Protein AF-A0A7S1PRF5-F1 (afdb_monomer)

Organism: Alexandrium catenella (NCBI:txid2925)

Sequence (266 aa):
MKVWLGFIKLDDKFPARSALQQVLYGSEEASARDADVVALFLTDLLIAEDTAKDLRHMLRNAMEGHVADYIFNEDDKALLVRHIPAQLVKATEEQARYVSMSVAIHRRNAGDRDSNGSVDHYDCFPVPGFLTCKSARKNELEPSFKSILAQEVTLHRGKQTADLLLLGANLDTSDKAKQGQLESLERLLDRHKKGAQGRFSALIWGDFNNRLVAFEEMKDHVTKKGNKYKITDSGAEYLVSCFRDPERRRELLQKDSLIYEGRDLA

pLDDT: mean 79.99, std 15.06, range [28.61, 98.0]

Structure (mmCIF, N/CA/C/O backbone):
data_AF-A0A7S1PRF5-F1
#
_entry.id   AF-A0A7S1PRF5-F1
#
loop_
_atom_site.group_PDB
_atom_site.id
_atom_site.type_symbol
_atom_site.label_atom_id
_atom_site.label_alt_id
_atom_site.label_comp_id
_atom_site.label_asym_id
_atom_site.label_entity_id
_atom_site.label_seq_id
_atom_site.pdbx_PDB_ins_code
_atom_site.Cartn_x
_atom_site.Cartn_y
_atom_site.Cartn_z
_atom_site.occupancy
_atom_site.B_iso_or_equiv
_atom_site.auth_seq_id
_atom_site.auth_comp_id
_atom_site.auth_asym_id
_atom_site.auth_atom_id
_atom_site.pdbx_PDB_model_num
ATOM 1 N N . MET A 1 1 ? -5.922 1.491 -17.723 1.00 82.69 1 MET A N 1
ATOM 2 C CA . MET A 1 1 ? -4.902 1.257 -16.686 1.00 82.69 1 MET A CA 1
ATOM 3 C C . MET A 1 1 ? -5.516 0.357 -15.631 1.00 82.69 1 MET A C 1
ATOM 5 O O . MET A 1 1 ? -6.595 0.688 -15.156 1.00 82.69 1 MET A O 1
ATOM 9 N N . LYS A 1 2 ? -4.898 -0.784 -15.324 1.00 91.44 2 LYS A N 1
ATOM 10 C CA . LYS A 1 2 ? -5.360 -1.736 -14.303 1.00 91.44 2 LYS A CA 1
ATOM 11 C C . LYS A 1 2 ? -4.472 -1.610 -13.069 1.00 91.44 2 LYS A C 1
ATOM 13 O O . LYS A 1 2 ? -3.284 -1.890 -13.161 1.00 91.44 2 LYS A O 1
ATOM 18 N N . VAL A 1 3 ? -5.034 -1.220 -11.930 1.00 92.19 3 VAL A N 1
ATOM 19 C CA . VAL A 1 3 ? -4.303 -1.171 -10.656 1.00 92.19 3 VAL A CA 1
ATOM 20 C C . VAL A 1 3 ? -4.891 -2.210 -9.714 1.00 92.19 3 VAL A C 1
ATOM 22 O O . VAL A 1 3 ? -6.105 -2.253 -9.532 1.00 92.19 3 VAL A O 1
ATOM 25 N N . TRP A 1 4 ? -4.036 -3.054 -9.146 1.00 95.25 4 TRP A N 1
ATOM 26 C CA . TRP A 1 4 ? -4.405 -4.029 -8.130 1.00 95.25 4 TRP A CA 1
ATOM 27 C C . TRP A 1 4 ? -3.918 -3.547 -6.765 1.00 95.25 4 TRP A C 1
ATOM 29 O O . TRP A 1 4 ? -2.748 -3.191 -6.613 1.00 95.25 4 TRP A O 1
ATOM 39 N N . LEU A 1 5 ? -4.819 -3.527 -5.785 1.00 94.19 5 LEU A N 1
ATOM 40 C CA . LEU A 1 5 ? -4.560 -3.035 -4.436 1.00 94.19 5 LEU A CA 1
ATOM 41 C C . LEU A 1 5 ? -4.861 -4.146 -3.431 1.00 94.19 5 LEU A C 1
ATOM 43 O O . LEU A 1 5 ? -5.993 -4.618 -3.341 1.00 94.19 5 LEU A O 1
ATOM 47 N N . GLY A 1 6 ? -3.849 -4.539 -2.668 1.00 91.12 6 GLY A N 1
ATOM 48 C CA . GLY A 1 6 ? -3.943 -5.504 -1.583 1.00 91.12 6 GLY A CA 1
ATOM 49 C C . GLY A 1 6 ? -3.720 -4.829 -0.240 1.00 91.12 6 GLY A C 1
ATOM 50 O O . GLY A 1 6 ? -2.872 -3.945 -0.105 1.00 91.12 6 GLY A O 1
ATOM 51 N N . PHE A 1 7 ? -4.461 -5.267 0.769 1.00 91.19 7 PHE A N 1
ATOM 52 C CA . PHE A 1 7 ? -4.279 -4.841 2.150 1.00 91.19 7 PHE A CA 1
ATOM 53 C C . PHE A 1 7 ? -4.288 -6.061 3.064 1.00 91.19 7 PHE A C 1
ATOM 55 O O . PHE A 1 7 ? -5.197 -6.887 2.977 1.00 91.19 7 PHE A O 1
ATOM 62 N N . ILE A 1 8 ? -3.280 -6.170 3.930 1.00 87.31 8 ILE A N 1
ATOM 63 C CA . ILE A 1 8 ? -3.197 -7.227 4.936 1.00 87.31 8 ILE A CA 1
ATOM 64 C C . ILE A 1 8 ? -2.782 -6.606 6.268 1.00 87.31 8 ILE A C 1
ATOM 66 O O . ILE A 1 8 ? -1.735 -5.968 6.382 1.00 87.31 8 ILE A O 1
ATOM 70 N N . LYS A 1 9 ? -3.595 -6.844 7.293 1.00 86.38 9 LYS A N 1
ATOM 71 C CA . LYS A 1 9 ? -3.240 -6.578 8.682 1.00 86.38 9 LYS A CA 1
ATOM 72 C C . LYS A 1 9 ? -2.622 -7.837 9.273 1.00 86.38 9 LYS A C 1
ATOM 74 O O . LYS A 1 9 ? -3.247 -8.895 9.237 1.00 86.38 9 LYS A O 1
ATOM 79 N N . LEU A 1 10 ? -1.381 -7.734 9.735 1.00 81.19 10 LEU A N 1
ATOM 80 C CA . LEU A 1 10 ? -0.584 -8.901 10.094 1.00 81.19 10 LEU A CA 1
ATOM 81 C C . LEU A 1 10 ? -0.766 -9.350 11.544 1.00 81.19 10 LEU A C 1
ATOM 83 O O . LEU A 1 10 ? -0.609 -10.540 11.803 1.00 81.19 10 LEU A O 1
ATOM 87 N N . ASP A 1 11 ? -1.120 -8.446 12.462 1.00 78.19 11 ASP A N 1
ATOM 88 C CA . ASP A 1 11 ? -1.217 -8.729 13.904 1.00 78.19 11 ASP A CA 1
ATOM 89 C C . ASP A 1 11 ? -0.009 -9.560 14.395 1.00 78.19 11 ASP A C 1
ATOM 91 O O . ASP A 1 11 ? -0.168 -10.620 15.005 1.00 78.19 11 ASP A O 1
ATOM 95 N N . ASP A 1 12 ? 1.202 -9.107 14.043 1.00 70.38 12 ASP A N 1
ATOM 96 C CA . ASP A 1 12 ? 2.487 -9.739 14.373 1.00 70.38 12 ASP A CA 1
ATOM 97 C C . ASP A 1 12 ? 2.738 -11.124 13.720 1.00 70.38 12 ASP A C 1
ATOM 99 O O . ASP A 1 12 ? 3.643 -11.857 14.121 1.00 70.38 12 ASP A O 1
ATOM 103 N N . LYS A 1 13 ? 1.970 -11.496 12.685 1.00 79.50 13 LYS A N 1
ATOM 104 C CA . LYS A 1 13 ? 2.156 -12.731 11.894 1.00 79.50 13 LYS A CA 1
ATOM 105 C C . LYS A 1 13 ? 2.770 -12.451 10.524 1.00 79.50 13 LYS A C 1
ATOM 107 O O . LYS A 1 13 ? 2.607 -11.376 9.963 1.00 79.50 13 LYS A O 1
ATOM 112 N N . PHE A 1 14 ? 3.404 -13.456 9.924 1.00 81.00 14 PHE A N 1
ATOM 113 C CA . PHE A 1 14 ? 3.947 -13.347 8.567 1.00 81.00 14 PHE A CA 1
ATOM 114 C C . PHE A 1 14 ? 3.116 -14.151 7.568 1.00 81.00 14 PHE A C 1
ATOM 116 O O . PHE A 1 14 ? 2.818 -15.323 7.824 1.00 81.00 14 PHE A O 1
ATOM 123 N N . PRO A 1 15 ? 2.721 -13.554 6.430 1.00 81.31 15 PRO A N 1
ATOM 124 C CA . PRO A 1 15 ? 1.953 -14.270 5.434 1.00 81.31 15 PRO A CA 1
ATOM 125 C C . PRO A 1 15 ? 2.880 -15.245 4.704 1.00 81.31 15 PRO A C 1
ATOM 127 O O . PRO A 1 15 ? 3.929 -14.866 4.184 1.00 81.31 15 PRO A O 1
ATOM 130 N N . ALA A 1 16 ? 2.485 -16.516 4.643 1.00 86.31 16 ALA A N 1
ATOM 131 C CA . ALA A 1 16 ? 3.200 -17.493 3.835 1.00 86.31 16 ALA A CA 1
ATOM 132 C C . ALA A 1 16 ? 3.158 -17.083 2.354 1.00 86.31 16 ALA A C 1
ATOM 134 O O . ALA A 1 16 ? 2.150 -16.567 1.865 1.00 86.31 16 ALA A O 1
ATOM 135 N N . ARG A 1 17 ? 4.225 -17.384 1.610 1.00 88.94 17 ARG A N 1
ATOM 136 C CA . ARG A 1 17 ? 4.321 -17.092 0.170 1.00 88.94 17 ARG A CA 1
ATOM 137 C C . ARG A 1 17 ? 3.118 -17.617 -0.624 1.00 88.94 17 ARG A C 1
ATOM 139 O O . ARG A 1 17 ? 2.572 -16.894 -1.451 1.00 88.94 17 ARG A O 1
ATOM 146 N N . SER A 1 18 ? 2.676 -18.839 -0.333 1.00 87.50 18 SER A N 1
ATOM 147 C CA . SER A 1 18 ? 1.502 -19.455 -0.964 1.00 87.50 18 SER A CA 1
ATOM 148 C C . SER A 1 18 ? 0.199 -18.710 -0.657 1.00 87.50 18 SER A C 1
ATOM 150 O O . SER A 1 18 ? -0.662 -18.590 -1.525 1.00 87.50 18 SER A O 1
ATOM 152 N N . ALA A 1 19 ? 0.059 -18.152 0.549 1.00 89.06 19 ALA A N 1
ATOM 153 C CA . ALA A 1 19 ? -1.093 -17.331 0.903 1.00 89.06 19 ALA A CA 1
ATOM 154 C C . ALA A 1 19 ? -1.099 -16.017 0.108 1.00 89.06 19 ALA A C 1
ATOM 156 O O . ALA A 1 19 ? -2.137 -15.628 -0.419 1.00 89.06 19 ALA A O 1
ATOM 157 N N . LEU A 1 20 ? 0.061 -15.368 -0.053 1.00 90.12 20 LEU A N 1
ATOM 158 C CA . LEU A 1 20 ? 0.178 -14.164 -0.884 1.00 90.12 20 LEU A CA 1
ATOM 159 C C . LEU A 1 20 ? -0.111 -14.448 -2.361 1.00 90.12 20 LEU A C 1
ATOM 161 O O . LEU A 1 20 ? -0.776 -13.652 -3.014 1.00 90.12 20 LEU A O 1
ATOM 165 N N . GLN A 1 21 ? 0.326 -15.593 -2.882 1.00 91.81 21 GLN A N 1
ATOM 166 C CA . GLN A 1 21 ? -0.011 -16.025 -4.243 1.00 91.81 21 GLN A CA 1
ATOM 167 C C . GLN A 1 21 ? -1.511 -16.211 -4.428 1.00 91.81 21 GLN A C 1
ATOM 169 O O . GLN A 1 21 ? -2.068 -15.751 -5.422 1.00 91.81 21 GLN A O 1
ATOM 174 N N . GLN A 1 22 ? -2.174 -16.836 -3.454 1.00 88.31 22 GLN A N 1
ATOM 175 C CA . GLN A 1 22 ? -3.622 -16.993 -3.481 1.00 88.31 22 GLN A CA 1
ATOM 176 C C . GLN A 1 22 ? -4.334 -15.635 -3.430 1.00 88.31 22 GLN A C 1
ATOM 178 O O . GLN A 1 22 ? -5.320 -15.438 -4.133 1.00 88.31 22 GLN A O 1
ATOM 183 N N . VAL A 1 23 ? -3.822 -14.679 -2.651 1.00 89.75 23 VAL A N 1
ATOM 184 C CA . VAL A 1 23 ? -4.350 -13.307 -2.621 1.00 89.75 23 VAL A CA 1
ATOM 185 C C . VAL A 1 23 ? -4.170 -12.612 -3.977 1.00 89.75 23 VAL A C 1
ATOM 187 O O . VAL A 1 23 ? -5.102 -11.975 -4.460 1.00 89.75 23 VAL A O 1
ATOM 190 N N . LEU A 1 24 ? -3.003 -12.750 -4.611 1.00 91.12 24 LEU A N 1
ATOM 191 C CA . LEU A 1 24 ? -2.699 -12.107 -5.892 1.00 91.12 24 LEU A CA 1
ATOM 192 C C . LEU A 1 24 ? -3.461 -12.730 -7.068 1.00 91.12 24 LEU A C 1
ATOM 194 O O . LEU A 1 24 ? -3.911 -12.011 -7.956 1.00 91.12 24 LEU A O 1
ATOM 198 N N . TYR A 1 25 ? -3.584 -14.057 -7.112 1.00 92.62 25 TYR A N 1
ATOM 199 C CA . TYR A 1 25 ? -3.982 -14.776 -8.327 1.00 92.62 25 TYR A CA 1
ATOM 200 C C . TYR A 1 25 ? -5.108 -15.792 -8.131 1.00 92.62 25 TYR A C 1
ATOM 202 O O . TYR A 1 25 ? -5.559 -16.379 -9.110 1.00 92.62 25 TYR A O 1
ATOM 210 N N . GLY A 1 26 ? -5.582 -15.998 -6.902 1.00 84.75 26 GLY A N 1
ATOM 211 C CA . GLY A 1 26 ? -6.573 -17.024 -6.570 1.00 84.75 26 GLY A CA 1
ATOM 212 C C . GLY A 1 26 ? -8.008 -16.724 -7.009 1.00 84.75 26 GLY A C 1
ATOM 213 O O . GLY A 1 26 ? -8.875 -17.578 -6.851 1.00 84.75 26 GLY A O 1
ATOM 214 N N . SER A 1 27 ? -8.271 -15.531 -7.544 1.00 83.81 27 SER A N 1
ATOM 215 C CA . SER A 1 27 ? -9.561 -15.133 -8.112 1.00 83.81 27 SER A CA 1
ATOM 216 C C . SER A 1 27 ? -9.360 -14.629 -9.535 1.00 83.81 27 SER A C 1
ATOM 218 O O . SER A 1 27 ? -8.494 -13.787 -9.763 1.00 83.81 27 SER A O 1
ATOM 220 N N . GLU A 1 28 ? -10.172 -15.102 -10.482 1.00 78.06 28 GLU A N 1
ATOM 221 C CA . GLU A 1 28 ? -10.157 -14.596 -11.861 1.00 78.06 28 GLU A CA 1
ATOM 222 C C . GLU A 1 28 ? -10.675 -13.151 -11.941 1.00 78.06 28 GLU A C 1
ATOM 224 O O . GLU A 1 28 ? -10.116 -12.329 -12.666 1.00 78.06 28 GLU A O 1
ATOM 229 N N . GLU A 1 29 ? -11.683 -12.809 -11.135 1.00 76.75 29 GLU A N 1
ATOM 230 C CA . GLU A 1 29 ? -12.319 -11.485 -11.122 1.00 76.75 29 GLU A CA 1
ATOM 231 C C . GLU A 1 29 ? -11.449 -10.410 -10.451 1.00 76.75 29 GLU A C 1
ATOM 233 O O . GLU A 1 29 ? -11.509 -9.236 -10.815 1.00 76.75 29 GLU A O 1
ATOM 238 N N . ALA A 1 30 ? -10.622 -10.806 -9.479 1.00 79.19 30 ALA A N 1
ATOM 239 C CA . ALA A 1 30 ? -9.802 -9.904 -8.666 1.00 79.19 30 ALA A CA 1
ATOM 240 C C . ALA A 1 30 ? -8.291 -10.170 -8.803 1.00 79.19 30 ALA A C 1
ATOM 242 O O . ALA A 1 30 ? -7.512 -9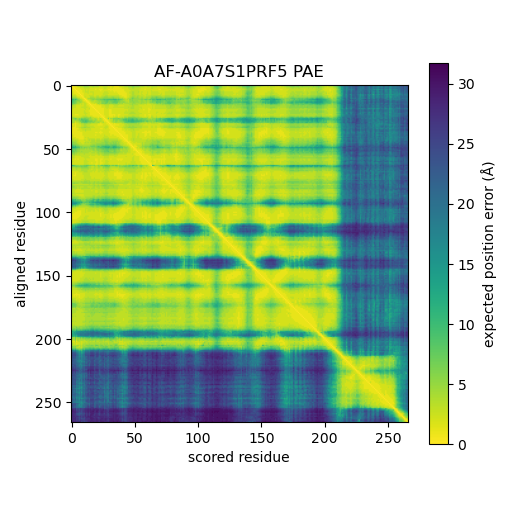.830 -7.913 1.00 79.19 30 ALA A O 1
ATOM 243 N N . SER A 1 31 ? -7.866 -10.776 -9.915 1.00 89.69 31 SER A N 1
ATOM 244 C CA . SER A 1 31 ? -6.466 -11.142 -10.146 1.00 89.69 31 SER A CA 1
ATOM 245 C C . SER A 1 31 ? -5.560 -9.926 -10.365 1.00 89.69 31 SER A C 1
ATOM 247 O O . SER A 1 31 ? -5.871 -9.037 -11.168 1.00 89.69 31 SER A O 1
ATOM 249 N N . ALA A 1 32 ? -4.371 -9.954 -9.764 1.00 93.25 32 ALA A N 1
ATOM 250 C CA . ALA A 1 32 ? -3.253 -9.055 -10.044 1.00 93.25 32 ALA A CA 1
ATOM 251 C C . ALA A 1 32 ? -2.584 -9.330 -11.404 1.00 93.25 32 ALA A C 1
ATOM 253 O O . ALA A 1 32 ? -1.730 -8.554 -11.832 1.00 93.25 32 ALA A O 1
ATOM 254 N N . ARG A 1 33 ? -2.965 -10.410 -12.107 1.00 91.94 33 ARG A N 1
ATOM 255 C CA . ARG A 1 33 ? -2.401 -10.768 -13.416 1.00 91.94 33 ARG A CA 1
ATOM 256 C C . ARG A 1 33 ? -2.512 -9.604 -14.401 1.00 91.94 33 ARG A C 1
ATOM 258 O O . ARG A 1 33 ? -3.577 -8.989 -14.527 1.00 91.94 33 ARG A O 1
ATOM 265 N N . ASP A 1 34 ? -1.403 -9.319 -15.077 1.00 92.31 34 ASP A N 1
ATOM 266 C CA . ASP A 1 34 ? -1.249 -8.236 -16.054 1.00 92.31 34 ASP A CA 1
ATOM 267 C C . ASP A 1 34 ? -1.691 -6.857 -15.540 1.00 92.31 34 ASP A C 1
ATOM 269 O O . ASP A 1 34 ? -2.086 -5.997 -16.334 1.00 92.31 34 ASP A O 1
ATOM 273 N N . ALA A 1 35 ? -1.672 -6.625 -14.225 1.00 95.38 35 ALA A N 1
ATOM 274 C CA . ALA A 1 35 ? -1.910 -5.298 -13.681 1.00 95.38 35 ALA A CA 1
ATOM 275 C C . ALA A 1 35 ? -0.784 -4.346 -14.111 1.00 95.38 35 ALA A C 1
ATOM 277 O O . ALA A 1 35 ? 0.374 -4.723 -14.239 1.00 95.38 35 ALA A O 1
ATOM 278 N N . ASP A 1 36 ? -1.129 -3.088 -14.362 1.00 95.00 36 ASP A N 1
ATOM 279 C CA . ASP A 1 36 ? -0.149 -2.037 -14.631 1.00 95.00 36 ASP A CA 1
ATOM 280 C C . ASP A 1 36 ? 0.630 -1.669 -13.367 1.00 95.00 36 ASP A C 1
ATOM 282 O O . ASP A 1 36 ? 1.825 -1.382 -13.450 1.00 95.00 36 ASP A O 1
ATOM 286 N N . VAL A 1 37 ? -0.054 -1.716 -12.221 1.00 96.75 37 VAL A N 1
ATOM 287 C CA . VAL A 1 37 ? 0.496 -1.494 -10.883 1.00 96.75 37 VAL A CA 1
ATOM 288 C C . VAL A 1 37 ? -0.102 -2.522 -9.929 1.00 96.75 37 VAL A C 1
ATOM 290 O O . VAL A 1 37 ? -1.319 -2.713 -9.909 1.00 96.75 37 VAL A O 1
ATOM 293 N N . VAL A 1 38 ? 0.744 -3.156 -9.124 1.00 97.94 38 VAL A N 1
ATOM 294 C CA . VAL A 1 38 ? 0.363 -4.022 -8.003 1.00 97.94 38 VAL A CA 1
ATOM 295 C C . VAL A 1 38 ? 0.904 -3.373 -6.740 1.00 97.94 38 VAL A C 1
ATOM 297 O O . VAL A 1 38 ? 2.108 -3.161 -6.641 1.00 97.94 38 VAL A O 1
ATOM 300 N N . ALA A 1 39 ? 0.041 -3.047 -5.784 1.00 97.69 39 ALA A N 1
ATOM 301 C CA . ALA A 1 39 ? 0.454 -2.473 -4.510 1.00 97.69 39 ALA A CA 1
ATOM 302 C C . ALA A 1 39 ? -0.098 -3.302 -3.350 1.00 97.69 39 ALA A C 1
ATOM 304 O O . ALA A 1 39 ? -1.302 -3.537 -3.267 1.00 97.69 39 ALA A O 1
ATOM 305 N N . LEU A 1 40 ? 0.782 -3.736 -2.451 1.00 95.94 40 LEU A N 1
ATOM 306 C CA . LEU A 1 40 ? 0.450 -4.506 -1.259 1.00 95.94 40 LEU A CA 1
ATOM 307 C C . LEU A 1 40 ? 0.803 -3.687 -0.019 1.00 95.94 40 LEU A C 1
ATOM 309 O O . LEU A 1 40 ? 1.976 -3.438 0.251 1.00 95.94 40 LEU A O 1
ATOM 313 N N . PHE A 1 41 ? -0.218 -3.279 0.728 1.00 94.25 41 PHE A N 1
ATOM 314 C CA . PHE A 1 41 ? -0.075 -2.532 1.971 1.00 94.25 41 PHE A CA 1
ATOM 315 C C . PHE A 1 41 ? -0.199 -3.466 3.179 1.00 94.25 41 PHE A C 1
ATOM 317 O O . PHE A 1 41 ? -1.197 -4.173 3.327 1.00 94.25 41 PHE A O 1
ATOM 324 N N . LEU A 1 42 ? 0.817 -3.453 4.040 1.00 90.75 42 LEU A N 1
ATOM 325 C CA . LEU A 1 42 ? 0.927 -4.278 5.236 1.00 90.75 42 LEU A CA 1
ATOM 326 C C . LEU A 1 42 ? 0.970 -3.395 6.483 1.00 90.75 42 LEU A C 1
ATOM 328 O O . LEU A 1 42 ? 1.787 -2.471 6.572 1.00 90.75 42 LEU A O 1
ATOM 332 N N . THR A 1 43 ? 0.127 -3.709 7.464 1.00 88.25 43 THR A N 1
ATOM 333 C CA . THR A 1 43 ? 0.118 -3.043 8.775 1.00 88.25 43 THR A CA 1
ATOM 334 C C . THR A 1 43 ? 0.401 -4.019 9.904 1.00 88.25 43 THR A C 1
ATOM 336 O O . THR A 1 43 ? 0.217 -5.224 9.746 1.00 88.25 43 THR A O 1
ATOM 339 N N . ASP A 1 44 ? 0.809 -3.475 11.053 1.00 81.44 44 ASP A N 1
ATOM 340 C CA . ASP A 1 44 ? 1.191 -4.234 12.251 1.00 81.44 44 ASP A CA 1
ATOM 341 C C . ASP A 1 44 ? 2.320 -5.231 11.958 1.00 81.44 44 ASP A C 1
ATOM 343 O O . ASP A 1 44 ? 2.262 -6.412 12.293 1.00 81.44 44 ASP A O 1
ATOM 347 N N . LEU A 1 45 ? 3.346 -4.723 11.265 1.00 85.38 45 LEU A N 1
ATOM 348 C CA . LEU A 1 45 ? 4.529 -5.473 10.878 1.00 85.38 45 LEU A CA 1
ATOM 349 C C . LEU A 1 45 ? 5.626 -5.323 11.936 1.00 85.38 45 LEU A C 1
ATOM 351 O O . LEU A 1 45 ? 6.031 -4.206 12.269 1.00 85.38 45 LEU A O 1
ATOM 355 N N . LEU A 1 46 ? 6.168 -6.450 12.389 1.00 85.19 46 LEU A N 1
ATOM 356 C CA . LEU A 1 46 ? 7.361 -6.499 13.229 1.00 85.19 46 LEU A CA 1
ATOM 357 C C . LEU A 1 46 ? 8.568 -6.906 12.402 1.00 85.19 46 LEU A C 1
ATOM 359 O O . LEU A 1 46 ? 8.561 -7.955 11.758 1.00 85.19 46 LEU A O 1
ATOM 363 N N . ILE A 1 47 ? 9.615 -6.089 12.448 1.00 84.25 47 ILE A N 1
ATOM 364 C CA . ILE A 1 47 ? 10.881 -6.400 11.790 1.00 84.25 47 ILE A CA 1
ATOM 365 C C . ILE A 1 47 ? 11.933 -6.571 12.878 1.00 84.25 47 ILE A C 1
ATOM 367 O O . ILE A 1 47 ? 12.309 -5.606 13.540 1.00 84.25 47 ILE A O 1
ATOM 371 N N . ALA A 1 48 ? 12.394 -7.805 13.037 1.00 81.88 48 ALA A N 1
ATOM 372 C CA . ALA A 1 48 ? 13.525 -8.188 13.867 1.00 81.88 48 ALA A CA 1
ATOM 373 C C . ALA A 1 48 ? 14.610 -8.817 12.976 1.00 81.88 48 ALA A C 1
ATOM 375 O O . ALA A 1 48 ? 14.376 -9.090 11.795 1.00 81.88 48 ALA A O 1
ATOM 376 N N . GLU A 1 49 ? 15.823 -9.007 13.498 1.00 79.31 49 GLU A N 1
ATOM 377 C CA . GLU A 1 49 ? 16.944 -9.532 12.699 1.00 79.31 49 GLU A CA 1
ATOM 378 C C . GLU A 1 49 ? 16.670 -10.927 12.117 1.00 79.31 49 GLU A C 1
ATOM 380 O O . GLU A 1 49 ? 17.087 -11.234 10.995 1.00 79.31 49 GLU A O 1
ATOM 385 N N . ASP A 1 50 ? 15.956 -11.760 12.870 1.00 78.06 50 ASP A N 1
ATOM 386 C CA . ASP A 1 50 ? 15.556 -13.112 12.497 1.00 78.06 50 ASP A CA 1
ATOM 387 C C . ASP A 1 50 ? 14.406 -13.119 11.479 1.00 78.06 50 ASP A C 1
ATOM 389 O O . ASP A 1 50 ? 14.465 -13.883 10.516 1.00 78.06 50 ASP A O 1
ATOM 393 N N . THR A 1 51 ? 13.423 -12.222 11.612 1.00 77.44 51 THR A N 1
ATOM 394 C CA . THR A 1 51 ? 12.255 -12.152 10.712 1.00 77.44 51 THR A CA 1
ATOM 395 C C . THR A 1 51 ? 12.507 -11.359 9.431 1.00 77.44 51 THR A C 1
ATOM 397 O O . THR A 1 51 ? 11.842 -11.574 8.415 1.00 77.44 51 THR A O 1
ATOM 400 N N . ALA A 1 52 ? 13.498 -10.463 9.420 1.00 83.12 52 ALA A N 1
ATOM 401 C CA . ALA A 1 52 ? 13.789 -9.617 8.266 1.00 83.12 52 ALA A CA 1
ATOM 402 C C . ALA A 1 52 ? 14.111 -10.430 7.004 1.00 83.12 52 ALA A C 1
ATOM 404 O O . ALA A 1 52 ? 13.807 -9.989 5.901 1.00 83.12 52 ALA A O 1
ATOM 405 N N . LYS A 1 53 ? 14.718 -11.615 7.129 1.00 84.62 53 LYS A N 1
ATOM 406 C CA . LYS A 1 53 ? 15.057 -12.447 5.962 1.00 84.62 53 LYS A CA 1
ATOM 407 C C . LYS A 1 53 ? 13.814 -12.908 5.203 1.00 84.62 53 LYS A C 1
ATOM 409 O O . LYS A 1 53 ? 13.831 -12.868 3.976 1.00 84.62 53 LYS A O 1
ATOM 414 N N . ASP A 1 54 ? 12.755 -13.257 5.925 1.00 81.88 54 ASP A N 1
ATOM 415 C CA . ASP A 1 54 ? 11.504 -13.766 5.353 1.00 81.88 54 ASP A CA 1
ATOM 416 C C . ASP A 1 54 ? 10.640 -12.649 4.751 1.00 81.88 54 ASP A C 1
ATOM 418 O O . ASP A 1 5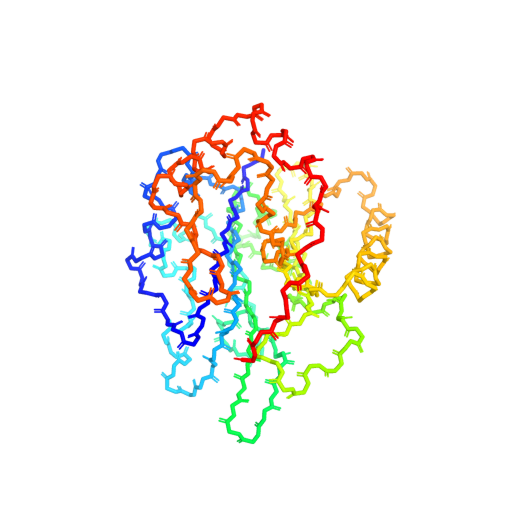4 ? 9.810 -12.887 3.874 1.00 81.88 54 ASP A O 1
ATOM 422 N N . LEU A 1 55 ? 10.864 -11.410 5.193 1.00 86.06 55 LEU A N 1
ATOM 423 C CA . LEU A 1 55 ? 10.156 -10.218 4.729 1.00 86.06 55 LEU A CA 1
ATOM 424 C C . LEU A 1 55 ? 10.762 -9.578 3.477 1.00 86.06 55 LEU A C 1
ATOM 426 O O . LEU A 1 55 ? 10.090 -8.802 2.795 1.00 86.06 55 LEU A O 1
ATOM 430 N N . ARG A 1 56 ? 12.034 -9.856 3.177 1.00 91.62 56 ARG A N 1
ATOM 431 C CA . ARG A 1 56 ? 12.713 -9.284 2.009 1.00 91.62 56 ARG A CA 1
ATOM 432 C C . ARG A 1 56 ? 12.075 -9.781 0.726 1.00 91.62 56 ARG A C 1
ATOM 434 O O . ARG A 1 56 ? 11.842 -10.979 0.568 1.00 91.62 56 ARG A O 1
ATOM 441 N N . HIS A 1 57 ? 11.908 -8.865 -0.225 1.00 94.06 57 HIS A N 1
ATOM 442 C CA . HIS A 1 57 ? 11.378 -9.188 -1.550 1.00 94.06 57 HIS A CA 1
ATOM 443 C C . HIS A 1 57 ? 9.996 -9.850 -1.491 1.00 94.06 57 HIS A C 1
ATOM 445 O O . HIS A 1 57 ? 9.705 -10.737 -2.290 1.00 94.06 57 HIS A O 1
ATOM 451 N N . MET A 1 58 ? 9.164 -9.512 -0.502 1.00 92.25 58 MET A N 1
ATOM 452 C CA . MET A 1 58 ? 7.922 -10.243 -0.243 1.00 92.25 58 MET A CA 1
ATOM 453 C C . MET A 1 58 ? 7.000 -10.257 -1.467 1.00 92.25 58 MET A C 1
ATOM 455 O O . MET A 1 58 ? 6.542 -11.329 -1.876 1.00 92.25 58 MET A O 1
ATOM 459 N N . LEU A 1 59 ? 6.752 -9.092 -2.076 1.00 95.19 59 LEU A N 1
ATOM 460 C CA . LEU A 1 59 ? 5.886 -9.009 -3.249 1.00 95.19 59 LEU A CA 1
ATOM 461 C C . LEU A 1 59 ? 6.546 -9.687 -4.449 1.00 95.19 59 LEU A C 1
ATOM 463 O O . LEU A 1 59 ? 5.902 -10.496 -5.116 1.00 95.19 59 LEU A O 1
ATOM 467 N N . ARG A 1 60 ? 7.840 -9.436 -4.687 1.00 95.44 60 ARG A N 1
ATOM 468 C CA . ARG A 1 60 ? 8.599 -10.113 -5.750 1.00 95.44 60 ARG A CA 1
ATOM 469 C C . ARG A 1 60 ? 8.501 -11.634 -5.635 1.00 95.44 60 ARG A C 1
ATOM 471 O O . ARG A 1 60 ? 8.174 -12.310 -6.608 1.00 95.44 60 ARG A O 1
ATOM 478 N N . ASN A 1 61 ? 8.745 -12.182 -4.450 1.00 93.94 61 ASN A N 1
ATOM 479 C CA . ASN A 1 61 ? 8.724 -13.619 -4.204 1.00 93.94 61 ASN A CA 1
ATOM 480 C C . ASN A 1 61 ? 7.320 -14.205 -4.407 1.00 93.94 61 ASN A C 1
ATOM 482 O O . ASN A 1 61 ? 7.193 -15.328 -4.902 1.00 93.94 61 ASN A O 1
ATOM 486 N N . ALA A 1 62 ? 6.270 -13.453 -4.066 1.00 94.06 62 ALA A N 1
ATOM 487 C CA . ALA A 1 62 ? 4.884 -13.849 -4.298 1.00 94.06 62 ALA A CA 1
ATOM 488 C C . ALA A 1 62 ? 4.477 -13.802 -5.785 1.00 94.06 62 ALA A C 1
ATOM 490 O O . ALA A 1 62 ? 3.606 -14.566 -6.194 1.00 94.06 62 ALA A O 1
ATOM 491 N N . MET A 1 63 ? 5.111 -12.960 -6.610 1.00 94.50 63 MET A N 1
ATOM 492 C CA . MET A 1 63 ? 4.790 -12.828 -8.039 1.00 94.50 63 MET A CA 1
ATOM 493 C C . MET A 1 63 ? 5.426 -13.900 -8.947 1.00 94.50 63 MET A C 1
ATOM 495 O O . MET A 1 63 ? 4.957 -14.085 -10.068 1.00 94.50 63 MET A O 1
ATOM 499 N N . GLU A 1 64 ? 6.451 -14.616 -8.477 1.00 86.19 64 GLU A N 1
ATOM 500 C CA . GLU A 1 64 ? 7.100 -15.757 -9.156 1.00 86.19 64 GLU A CA 1
ATOM 501 C C . GLU A 1 64 ? 7.395 -15.558 -10.658 1.00 86.19 64 GLU A C 1
ATOM 503 O O . GLU A 1 64 ? 8.270 -14.778 -11.029 1.00 86.19 64 GLU A O 1
ATOM 508 N N . GLY A 1 65 ? 6.680 -16.279 -11.533 1.00 86.69 65 GLY A N 1
ATOM 509 C CA . GLY A 1 65 ? 6.880 -16.302 -12.982 1.00 86.69 65 GLY A CA 1
ATOM 510 C C . GLY A 1 65 ? 6.604 -14.969 -13.673 1.00 86.69 65 GLY A C 1
ATOM 511 O O . GLY A 1 65 ? 6.955 -14.814 -14.836 1.00 86.69 65 GLY A O 1
ATOM 512 N N . HIS A 1 66 ? 6.032 -14.002 -12.957 1.00 90.44 66 HIS A N 1
ATOM 513 C CA . HIS A 1 66 ? 5.767 -12.661 -13.465 1.00 90.44 66 HIS A CA 1
ATOM 514 C C . HIS A 1 66 ? 6.856 -11.651 -13.089 1.00 90.44 66 HIS A C 1
ATOM 516 O O . HIS A 1 66 ? 6.810 -10.522 -13.552 1.00 90.44 66 HIS A O 1
ATOM 522 N N . VAL A 1 67 ? 7.859 -12.005 -12.274 1.00 92.44 67 VAL A N 1
ATOM 523 C CA . VAL A 1 67 ? 8.855 -11.039 -11.757 1.00 92.44 67 VAL A CA 1
ATOM 524 C C . VAL A 1 67 ? 9.583 -10.278 -12.867 1.00 92.44 67 VAL A C 1
ATOM 526 O O . VAL A 1 67 ? 9.850 -9.086 -12.721 1.00 92.44 67 VAL A O 1
ATOM 529 N N . ALA A 1 68 ? 9.889 -10.939 -13.985 1.00 91.50 68 ALA A N 1
ATOM 530 C CA . ALA A 1 68 ? 10.592 -10.318 -15.105 1.00 91.50 68 ALA A CA 1
ATOM 531 C C . ALA A 1 68 ? 9.796 -9.174 -15.753 1.00 91.50 68 ALA A C 1
ATOM 533 O O . ALA A 1 68 ? 10.401 -8.277 -16.336 1.00 91.50 68 ALA A O 1
ATOM 534 N N . ASP A 1 69 ? 8.471 -9.160 -15.608 1.00 93.25 69 ASP A N 1
ATOM 535 C CA . ASP A 1 69 ? 7.591 -8.177 -16.238 1.00 93.25 69 ASP A CA 1
ATOM 536 C C . ASP A 1 69 ? 7.444 -6.889 -15.428 1.00 93.25 69 ASP A C 1
ATOM 538 O O . ASP A 1 69 ? 6.862 -5.926 -15.935 1.00 93.25 69 ASP A O 1
ATOM 542 N N . TYR A 1 70 ? 7.981 -6.840 -14.204 1.00 95.00 70 TYR A N 1
ATOM 543 C CA . TYR A 1 70 ? 7.768 -5.742 -13.262 1.00 95.00 70 TYR A CA 1
ATOM 544 C C . TYR A 1 70 ? 9.077 -5.139 -12.733 1.00 95.00 70 TYR A C 1
ATOM 546 O O . TYR A 1 70 ? 10.149 -5.747 -12.772 1.00 95.00 70 TYR A O 1
ATOM 554 N N . ILE A 1 71 ? 8.960 -3.906 -12.247 1.00 95.12 71 ILE A N 1
ATOM 555 C CA . ILE A 1 71 ? 9.963 -3.152 -11.492 1.00 95.12 71 ILE A CA 1
ATOM 556 C C . ILE A 1 71 ? 9.399 -2.945 -10.089 1.00 95.12 71 ILE A C 1
ATOM 558 O O . ILE A 1 71 ? 8.230 -2.588 -9.952 1.00 95.12 71 ILE A O 1
ATOM 562 N N . PHE A 1 72 ? 10.209 -3.175 -9.060 1.00 96.38 72 PHE A N 1
ATOM 563 C CA . PHE A 1 72 ? 9.758 -3.213 -7.670 1.00 96.38 72 PHE A CA 1
ATOM 564 C C . PHE A 1 72 ? 10.391 -2.082 -6.868 1.00 96.38 72 PHE A C 1
ATOM 566 O O . PHE A 1 72 ? 11.603 -1.892 -6.951 1.00 96.38 72 PHE A O 1
ATOM 573 N N . ASN A 1 73 ? 9.612 -1.413 -6.015 1.00 96.25 73 ASN A N 1
ATOM 574 C CA . ASN A 1 73 ? 10.175 -0.455 -5.053 1.00 96.25 73 ASN A CA 1
ATOM 575 C C . ASN A 1 73 ? 11.046 -1.139 -3.977 1.00 96.25 73 ASN A C 1
ATOM 577 O O . ASN A 1 73 ? 11.816 -0.485 -3.283 1.00 96.25 73 ASN A O 1
ATOM 581 N N . GLU A 1 74 ? 10.969 -2.470 -3.863 1.00 96.00 74 GLU A N 1
ATOM 582 C CA . GLU A 1 74 ? 11.841 -3.310 -3.030 1.00 96.00 74 GLU A CA 1
ATOM 583 C C . GLU A 1 74 ? 13.322 -3.267 -3.484 1.00 96.00 74 GLU A C 1
ATOM 585 O O . GLU A 1 74 ? 14.217 -3.680 -2.741 1.00 96.00 74 GLU A O 1
ATOM 590 N N . ASP A 1 75 ? 13.611 -2.761 -4.690 1.00 93.44 75 ASP A N 1
ATOM 591 C CA . ASP A 1 75 ? 14.979 -2.587 -5.197 1.00 93.44 75 ASP A CA 1
ATOM 592 C C . ASP A 1 75 ? 15.613 -1.240 -4.833 1.00 93.44 75 ASP A C 1
ATOM 594 O O . ASP A 1 75 ? 16.820 -1.064 -5.059 1.00 93.44 75 ASP A O 1
ATOM 598 N N . ASP A 1 76 ? 14.847 -0.317 -4.242 1.00 90.62 76 ASP A N 1
ATOM 599 C CA . ASP A 1 76 ? 15.350 1.002 -3.877 1.00 90.62 76 ASP A CA 1
ATOM 600 C C . ASP A 1 76 ? 16.551 0.873 -2.930 1.00 90.62 76 ASP A C 1
ATOM 602 O O . ASP A 1 76 ? 16.531 0.216 -1.880 1.00 90.62 76 ASP A O 1
ATOM 606 N N . LYS A 1 77 ? 17.655 1.506 -3.332 1.00 89.19 77 LYS A N 1
ATOM 607 C CA . LYS A 1 77 ? 18.898 1.458 -2.574 1.00 89.19 77 LYS A CA 1
ATOM 608 C C . LYS A 1 77 ? 18.853 2.304 -1.307 1.00 89.19 77 LYS A C 1
ATOM 610 O O . LYS A 1 77 ? 19.670 2.052 -0.425 1.00 89.19 77 LYS A O 1
ATOM 615 N N . ALA A 1 78 ? 17.915 3.246 -1.222 1.00 87.75 78 ALA A N 1
ATOM 616 C CA . ALA A 1 78 ? 17.725 4.141 -0.090 1.00 87.75 78 ALA A CA 1
ATOM 617 C C . ALA A 1 78 ? 16.867 3.541 1.041 1.00 87.75 78 ALA A C 1
ATOM 619 O O . ALA A 1 78 ? 16.702 4.184 2.078 1.00 87.75 78 ALA A O 1
ATOM 620 N N . LEU A 1 79 ? 16.329 2.323 0.881 1.00 88.75 79 LEU A N 1
ATOM 621 C CA . LEU A 1 79 ? 15.535 1.679 1.930 1.00 88.75 79 LEU A CA 1
ATOM 622 C C . LEU A 1 79 ? 16.352 1.475 3.210 1.00 88.75 79 LEU A C 1
ATOM 624 O O . LEU A 1 79 ? 17.416 0.854 3.186 1.00 88.75 79 LEU A O 1
ATOM 628 N N . LEU A 1 80 ? 15.793 1.927 4.339 1.00 86.50 80 LEU A N 1
ATOM 629 C CA . LEU A 1 80 ? 16.380 1.760 5.674 1.00 86.50 80 LEU A CA 1
ATOM 630 C C . LEU A 1 80 ? 16.622 0.286 6.006 1.00 86.50 80 LEU A C 1
ATOM 632 O O . LEU A 1 80 ? 17.678 -0.081 6.516 1.00 86.50 80 LEU A O 1
ATOM 636 N N . VAL A 1 81 ? 15.642 -0.561 5.688 1.00 88.00 81 VAL A N 1
ATOM 637 C CA . VAL A 1 81 ? 15.778 -2.011 5.761 1.00 88.00 81 VAL A CA 1
ATOM 638 C C . VAL A 1 81 ? 15.838 -2.534 4.337 1.00 88.00 81 VAL A C 1
ATOM 640 O O . VAL A 1 81 ? 14.866 -2.475 3.586 1.00 88.00 81 VAL A O 1
ATOM 643 N N . ARG A 1 82 ? 17.012 -3.031 3.947 1.00 90.56 82 ARG A N 1
ATOM 644 C CA . ARG A 1 82 ? 17.271 -3.455 2.572 1.00 90.56 82 ARG A CA 1
ATOM 645 C C . ARG A 1 82 ? 16.211 -4.457 2.095 1.00 90.56 82 ARG A C 1
ATOM 647 O O . ARG A 1 82 ? 16.029 -5.493 2.733 1.00 90.56 82 ARG A O 1
ATOM 654 N N . HIS A 1 83 ? 15.585 -4.162 0.954 1.00 93.75 83 HIS A N 1
ATOM 655 C CA . HIS A 1 83 ? 14.537 -4.969 0.311 1.00 93.75 83 HIS A CA 1
ATOM 656 C C . HIS A 1 83 ? 13.207 -5.082 1.055 1.00 93.75 83 HIS A C 1
ATOM 658 O O . HIS A 1 83 ? 12.397 -5.951 0.734 1.00 93.75 83 HIS A O 1
ATOM 664 N N . ILE A 1 84 ? 12.983 -4.207 2.035 1.00 93.25 84 ILE A N 1
ATOM 665 C CA . ILE A 1 84 ? 11.718 -4.101 2.752 1.00 93.25 84 ILE A CA 1
ATOM 666 C C . ILE A 1 84 ? 11.298 -2.624 2.718 1.00 93.25 84 ILE A C 1
ATOM 668 O O . ILE A 1 84 ? 11.884 -1.812 3.439 1.00 93.25 84 ILE A O 1
ATOM 672 N N . PRO A 1 85 ? 10.304 -2.244 1.892 1.00 94.19 85 PRO A N 1
ATOM 673 C CA . PRO A 1 85 ? 9.815 -0.872 1.787 1.00 94.19 85 PRO A CA 1
ATOM 674 C C . PRO A 1 85 ? 8.931 -0.544 2.995 1.00 94.19 85 PRO A C 1
ATOM 676 O O . PRO A 1 85 ? 7.707 -0.429 2.899 1.00 94.19 85 PRO A O 1
ATOM 679 N N . ALA A 1 86 ? 9.557 -0.488 4.169 1.00 92.31 86 ALA A N 1
ATOM 680 C CA . ALA A 1 86 ? 8.918 -0.296 5.457 1.00 92.31 86 ALA A CA 1
ATOM 681 C C . ALA A 1 86 ? 9.280 1.055 6.070 1.00 92.31 86 ALA A C 1
ATOM 683 O O . ALA A 1 86 ? 10.403 1.542 5.948 1.00 92.31 86 ALA A O 1
ATOM 684 N N . GLN A 1 87 ? 8.317 1.635 6.776 1.00 91.56 87 GLN A N 1
ATOM 685 C CA . GLN A 1 87 ? 8.477 2.868 7.527 1.00 91.56 87 GLN A CA 1
ATOM 686 C C . GLN A 1 87 ? 8.292 2.592 9.012 1.00 91.56 87 GLN A C 1
ATOM 688 O O . GLN A 1 87 ? 7.313 1.956 9.416 1.00 91.56 87 GLN A O 1
ATOM 693 N N . LEU A 1 88 ? 9.245 3.071 9.817 1.00 87.88 88 LEU A N 1
ATOM 694 C CA . LEU A 1 88 ? 9.169 2.956 11.267 1.00 87.88 88 LEU A CA 1
ATOM 695 C C . LEU A 1 88 ? 8.005 3.799 11.774 1.00 87.88 88 LEU A C 1
ATOM 697 O O . LEU A 1 88 ? 7.890 4.995 11.501 1.00 87.88 88 LEU A O 1
ATOM 701 N N . VAL A 1 89 ? 7.167 3.145 12.555 1.00 83.38 89 VAL A N 1
ATOM 702 C CA . VAL A 1 89 ? 5.937 3.704 13.084 1.00 83.38 89 VAL A CA 1
ATOM 703 C C . VAL A 1 89 ? 6.076 4.010 14.567 1.00 83.38 89 VAL A C 1
ATOM 705 O O . VAL A 1 89 ? 5.718 5.097 15.023 1.00 83.38 89 VAL A O 1
ATOM 708 N N . LYS A 1 90 ? 6.604 3.043 15.314 1.00 79.94 90 LYS A N 1
ATOM 709 C CA . LYS A 1 90 ? 6.798 3.120 16.757 1.00 79.94 90 LYS A CA 1
ATOM 710 C C . LYS A 1 90 ? 7.955 2.208 17.124 1.00 79.94 90 LYS A C 1
ATOM 712 O O . LYS A 1 90 ? 7.992 1.071 16.671 1.00 79.94 90 LYS A O 1
ATOM 717 N N . ALA A 1 91 ? 8.863 2.703 17.949 1.00 79.56 91 ALA A N 1
ATOM 718 C CA . ALA A 1 91 ? 9.903 1.900 18.569 1.00 79.56 91 ALA A CA 1
ATOM 719 C C . ALA A 1 91 ? 9.736 1.980 20.088 1.00 79.56 91 ALA A C 1
ATOM 721 O O . ALA A 1 91 ? 9.530 3.067 20.631 1.00 79.56 91 ALA A O 1
ATOM 722 N N . THR A 1 92 ? 9.788 0.832 20.748 1.00 74.88 92 THR A N 1
ATOM 723 C CA . THR A 1 92 ? 9.979 0.688 22.193 1.00 74.88 92 THR A CA 1
ATOM 724 C C . THR A 1 92 ? 11.340 0.036 22.438 1.00 74.88 92 THR A C 1
ATOM 726 O O . THR A 1 92 ? 12.021 -0.347 21.488 1.00 74.88 92 THR A O 1
ATOM 729 N N . GLU A 1 93 ? 11.746 -0.096 23.701 1.00 72.25 93 GLU A N 1
ATOM 730 C CA . GLU A 1 93 ? 12.989 -0.796 24.062 1.00 72.25 93 GLU A CA 1
ATOM 731 C C . GLU A 1 93 ? 12.989 -2.267 23.611 1.00 72.25 93 GLU A C 1
ATOM 733 O O . GLU A 1 93 ? 14.042 -2.819 23.309 1.00 72.25 93 GLU A O 1
ATOM 738 N N . GLU A 1 94 ? 11.807 -2.881 23.511 1.00 68.19 94 GLU A N 1
ATOM 739 C CA . GLU A 1 94 ? 11.642 -4.306 23.200 1.00 68.19 94 GLU A CA 1
ATOM 740 C C . GLU A 1 94 ? 11.195 -4.575 21.754 1.00 68.19 94 GLU A C 1
ATOM 742 O O . GLU A 1 94 ? 11.387 -5.679 21.248 1.00 68.19 94 GLU A O 1
ATOM 747 N N . GLN A 1 95 ? 10.565 -3.605 21.077 1.00 72.62 95 GLN A N 1
ATOM 748 C CA . GLN A 1 95 ? 9.882 -3.863 19.808 1.00 72.62 95 GLN A CA 1
ATOM 749 C C . GLN A 1 95 ? 9.858 -2.643 18.879 1.00 72.62 95 GLN A C 1
ATOM 751 O O . GLN A 1 95 ? 9.472 -1.540 19.268 1.00 72.62 95 GLN A O 1
ATOM 756 N N . ALA A 1 96 ? 10.176 -2.85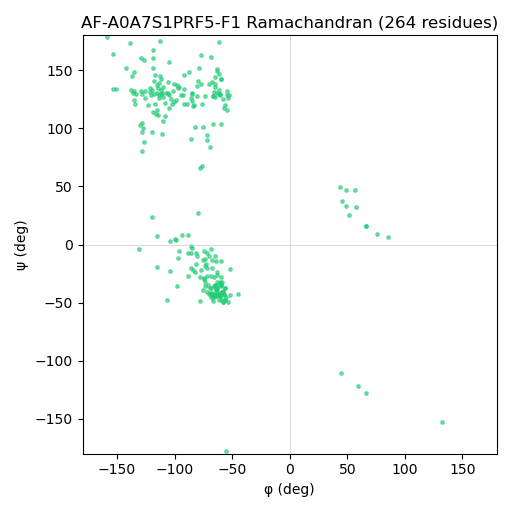8 17.600 1.00 80.38 96 ALA A N 1
ATOM 757 C CA . ALA A 1 96 ? 9.979 -1.876 16.539 1.00 80.38 96 ALA A CA 1
ATOM 758 C C . ALA A 1 96 ? 8.832 -2.311 15.615 1.00 80.38 96 ALA A C 1
ATOM 760 O O . ALA A 1 96 ? 8.854 -3.390 15.020 1.00 80.38 96 ALA A O 1
ATOM 761 N N . ARG A 1 97 ? 7.814 -1.454 15.513 1.00 81.88 97 ARG A N 1
ATOM 762 C CA . ARG A 1 97 ? 6.641 -1.631 14.655 1.00 81.88 97 ARG A CA 1
ATOM 763 C C . ARG A 1 97 ? 6.786 -0.806 13.394 1.00 81.88 97 ARG A C 1
ATOM 765 O O . ARG A 1 97 ? 7.156 0.372 13.439 1.00 81.88 97 ARG A O 1
ATOM 772 N N . TYR A 1 98 ? 6.407 -1.421 12.289 1.00 88.19 98 TYR A N 1
ATOM 773 C CA . TYR A 1 98 ? 6.500 -0.871 10.954 1.00 88.19 98 TYR A CA 1
ATOM 774 C C . TYR A 1 98 ? 5.161 -0.985 10.229 1.00 88.19 98 TYR A C 1
ATOM 776 O O . TYR A 1 98 ? 4.294 -1.795 10.561 1.00 88.19 98 TYR A O 1
ATOM 784 N N . VAL A 1 99 ? 5.023 -0.175 9.191 1.00 90.69 99 VAL A N 1
ATOM 785 C CA . VAL A 1 99 ? 4.095 -0.430 8.085 1.00 90.69 99 VAL A CA 1
ATOM 786 C C . VAL A 1 99 ? 4.909 -0.559 6.811 1.00 90.69 99 VAL A C 1
ATOM 788 O O . VAL A 1 99 ? 5.985 0.031 6.716 1.00 90.69 99 VAL A O 1
ATOM 791 N N . SER A 1 100 ? 4.417 -1.310 5.833 1.00 93.31 100 SER A N 1
ATOM 792 C CA . SER A 1 100 ? 5.125 -1.505 4.569 1.00 93.31 100 SER A CA 1
ATOM 793 C C . SER A 1 100 ? 4.182 -1.409 3.381 1.00 93.31 100 SER A C 1
ATOM 795 O O . SER A 1 100 ? 3.027 -1.817 3.467 1.00 93.31 100 SER A O 1
ATOM 797 N N . MET A 1 101 ? 4.673 -0.856 2.274 1.00 96.31 101 MET A N 1
ATOM 798 C CA . MET A 1 101 ? 3.972 -0.867 0.996 1.00 96.31 101 MET A CA 1
ATOM 799 C C . MET A 1 101 ? 4.923 -1.363 -0.086 1.00 96.31 101 MET A C 1
ATOM 801 O O . MET A 1 101 ? 5.784 -0.616 -0.552 1.00 96.31 101 MET A O 1
ATOM 805 N N . SER A 1 102 ? 4.754 -2.618 -0.490 1.00 96.94 102 SER A N 1
ATOM 806 C CA . SER A 1 102 ? 5.453 -3.168 -1.649 1.00 96.94 102 SER A CA 1
ATOM 807 C C . SER A 1 102 ? 4.679 -2.822 -2.912 1.00 96.94 102 SER A C 1
ATOM 809 O O . SER A 1 102 ? 3.471 -3.052 -2.987 1.00 96.94 102 SER A O 1
ATOM 811 N N . VAL A 1 103 ? 5.368 -2.273 -3.907 1.00 98.00 103 VAL A N 1
ATOM 812 C CA . VAL A 1 103 ? 4.775 -1.835 -5.170 1.00 98.00 103 VAL A CA 1
ATOM 813 C C . VAL A 1 103 ? 5.563 -2.413 -6.333 1.00 98.00 103 VAL A C 1
ATOM 815 O O . VAL A 1 103 ? 6.789 -2.325 -6.367 1.00 98.00 103 VAL A O 1
ATOM 818 N N . ALA A 1 104 ? 4.842 -2.977 -7.297 1.00 97.56 104 ALA A N 1
ATOM 819 C CA . ALA A 1 104 ? 5.373 -3.469 -8.554 1.00 97.56 104 ALA A CA 1
ATOM 820 C C . ALA A 1 104 ? 4.706 -2.735 -9.723 1.00 97.56 104 ALA A C 1
ATOM 822 O O . ALA A 1 104 ? 3.478 -2.681 -9.814 1.00 97.56 104 ALA A O 1
ATOM 823 N N . ILE A 1 105 ? 5.509 -2.189 -10.633 1.00 96.69 105 ILE A N 1
ATOM 824 C CA . ILE A 1 105 ? 5.051 -1.506 -11.847 1.00 96.69 105 ILE A CA 1
ATOM 825 C C . ILE A 1 105 ? 5.415 -2.361 -13.043 1.00 96.69 105 ILE A C 1
ATOM 827 O O . ILE A 1 105 ? 6.571 -2.747 -13.217 1.00 96.69 105 ILE A O 1
ATOM 831 N N . HIS A 1 106 ? 4.436 -2.658 -13.888 1.00 95.25 106 HIS A N 1
ATOM 832 C CA . HIS A 1 106 ? 4.694 -3.432 -15.090 1.00 95.25 106 HIS A CA 1
ATOM 833 C C . HIS A 1 106 ? 5.601 -2.634 -16.035 1.00 95.25 106 HIS A C 1
ATOM 835 O O . HIS A 1 106 ? 5.305 -1.492 -16.373 1.00 95.25 106 HIS A O 1
ATOM 841 N N . ARG A 1 107 ? 6.669 -3.262 -16.536 1.00 92.31 107 ARG A N 1
ATOM 842 C CA . ARG A 1 107 ? 7.681 -2.692 -17.444 1.00 92.31 107 ARG A CA 1
ATOM 843 C C . ARG A 1 107 ? 7.141 -2.007 -18.698 1.00 92.31 107 ARG A C 1
ATOM 845 O O . ARG A 1 107 ? 7.850 -1.199 -19.278 1.00 92.31 107 ARG A O 1
ATOM 852 N N . ARG A 1 108 ? 5.913 -2.308 -19.136 1.00 91.06 108 ARG A N 1
ATOM 853 C CA . ARG A 1 108 ? 5.245 -1.579 -20.235 1.00 91.06 108 ARG A CA 1
ATOM 854 C C . ARG A 1 108 ? 4.828 -0.147 -19.862 1.00 91.06 108 ARG A C 1
ATOM 856 O O . ARG A 1 108 ? 4.353 0.585 -20.724 1.00 91.06 108 ARG A O 1
ATOM 863 N N . ASN A 1 109 ? 4.922 0.186 -18.576 1.00 92.12 109 ASN A N 1
ATOM 864 C CA . ASN A 1 109 ? 4.656 1.495 -17.986 1.00 92.12 109 ASN A CA 1
ATOM 865 C C . ASN A 1 109 ? 5.922 2.120 -17.382 1.00 92.12 109 ASN A C 1
ATOM 867 O O . ASN A 1 109 ? 5.829 3.118 -16.676 1.00 92.12 109 ASN A O 1
ATOM 871 N N . ALA A 1 110 ? 7.077 1.499 -17.593 1.00 85.50 110 ALA A N 1
ATOM 872 C CA . ALA A 1 110 ? 8.353 2.053 -17.194 1.00 85.50 110 ALA A CA 1
ATOM 873 C C . ALA A 1 110 ? 8.904 2.858 -18.382 1.00 85.50 110 ALA A C 1
ATOM 875 O O . ALA A 1 110 ? 8.607 2.500 -19.524 1.00 85.50 110 ALA A O 1
ATOM 876 N N . GLY A 1 111 ? 9.613 3.959 -18.119 1.00 74.25 111 GLY A N 1
ATOM 877 C CA . GLY A 1 111 ? 10.087 4.908 -19.134 1.00 74.25 111 GLY A CA 1
ATOM 878 C C . GLY A 1 111 ? 10.937 4.297 -20.253 1.00 74.25 111 GLY A C 1
ATOM 879 O O . GLY A 1 111 ? 11.148 3.082 -20.328 1.00 74.25 111 GLY A O 1
ATOM 880 N N . ASP A 1 112 ? 11.421 5.157 -21.152 1.00 68.31 112 ASP A N 1
ATOM 881 C CA . ASP A 1 112 ? 12.305 4.725 -22.233 1.00 68.31 112 ASP A CA 1
ATOM 882 C C . ASP A 1 112 ? 13.504 3.967 -21.654 1.00 68.31 112 ASP A C 1
ATOM 884 O O . ASP A 1 112 ? 14.172 4.416 -20.724 1.00 68.31 112 ASP A O 1
ATOM 888 N N . ARG A 1 113 ? 13.755 2.775 -22.198 1.00 66.62 113 ARG A N 1
ATOM 889 C CA . ARG A 1 113 ? 14.900 1.964 -21.791 1.00 66.62 113 ARG A CA 1
ATOM 890 C C . ARG A 1 113 ? 16.176 2.663 -22.239 1.00 66.62 113 ARG A C 1
ATOM 892 O O . ARG A 1 113 ? 16.240 3.169 -23.360 1.00 66.62 113 ARG A O 1
ATOM 899 N N . ASP A 1 114 ? 17.196 2.636 -21.392 1.00 64.56 114 ASP A N 1
ATOM 900 C CA . ASP A 1 114 ? 18.524 3.095 -21.774 1.00 64.56 114 ASP A CA 1
ATOM 901 C C . ASP A 1 114 ? 19.091 2.259 -22.942 1.00 64.56 114 ASP A C 1
ATOM 903 O O . ASP A 1 114 ? 18.518 1.252 -23.377 1.00 64.56 114 ASP A O 1
ATOM 907 N N . SER A 1 115 ? 20.257 2.650 -23.459 1.00 60.03 115 SER A N 1
ATOM 908 C CA . SER A 1 115 ? 20.928 1.932 -24.552 1.00 60.03 115 SER A CA 1
ATOM 909 C C . SER A 1 115 ? 21.270 0.469 -24.225 1.00 60.03 115 SER A C 1
ATOM 911 O O . SER A 1 115 ? 21.564 -0.299 -25.138 1.00 60.03 115 SER A O 1
ATOM 913 N N . ASN A 1 116 ? 21.207 0.068 -22.951 1.00 63.69 116 ASN A N 1
ATOM 914 C CA . ASN A 1 116 ? 21.429 -1.296 -22.477 1.00 63.69 116 ASN A CA 1
ATOM 915 C C . ASN A 1 116 ? 20.113 -2.052 -22.207 1.00 63.69 116 ASN A C 1
ATOM 917 O O . ASN A 1 116 ? 20.139 -3.181 -21.712 1.00 63.69 116 ASN A O 1
ATOM 921 N N . GLY A 1 117 ? 18.957 -1.459 -22.519 1.00 59.69 117 GLY A N 1
ATOM 922 C CA . GLY A 1 117 ? 17.647 -2.053 -22.266 1.00 59.69 117 GLY A CA 1
ATOM 923 C C . GLY A 1 117 ? 17.206 -2.001 -20.796 1.00 59.69 117 GLY A C 1
ATOM 924 O O . GLY A 1 117 ? 16.213 -2.646 -20.441 1.00 59.69 117 GLY A O 1
ATOM 925 N N . SER A 1 118 ? 17.937 -1.276 -19.948 1.00 66.69 118 SER A N 1
ATOM 926 C CA . SER A 1 118 ? 17.672 -1.094 -18.524 1.00 66.69 118 SER A CA 1
ATOM 927 C C . SER A 1 118 ? 16.719 0.086 -18.304 1.00 66.69 118 SER A C 1
ATOM 929 O O . SER A 1 118 ? 16.669 1.015 -19.106 1.00 66.69 118 SER A O 1
ATOM 931 N N . VAL A 1 119 ? 15.889 0.007 -17.264 1.00 72.88 119 VAL A N 1
ATOM 932 C CA . VAL A 1 119 ? 14.985 1.098 -16.879 1.00 72.88 119 VAL A CA 1
ATOM 933 C C . VAL A 1 119 ? 15.470 1.645 -15.552 1.00 72.88 119 VAL A C 1
ATOM 935 O O . VAL A 1 119 ? 15.750 0.851 -14.646 1.00 72.88 119 VAL A O 1
ATOM 938 N N . ASP A 1 120 ? 15.562 2.968 -15.434 1.00 79.75 120 ASP A N 1
ATOM 939 C CA . ASP A 1 120 ? 15.878 3.582 -14.156 1.00 79.75 120 ASP A CA 1
ATOM 940 C C . ASP A 1 120 ? 14.721 3.336 -13.177 1.00 79.75 120 ASP A C 1
ATOM 942 O O . ASP A 1 120 ? 13.549 3.596 -13.455 1.00 79.75 120 ASP A O 1
ATOM 946 N N . HIS A 1 121 ? 15.059 2.804 -12.006 1.00 85.88 121 HIS A N 1
ATOM 947 C CA . HIS A 1 121 ? 14.117 2.616 -10.911 1.00 85.88 121 HIS A CA 1
ATOM 948 C C . HIS A 1 121 ? 13.440 3.943 -10.535 1.00 85.88 121 HIS A C 1
ATOM 950 O O . HIS A 1 121 ? 12.243 3.964 -10.240 1.00 85.88 121 HIS A O 1
ATOM 956 N N . TYR A 1 122 ? 14.191 5.047 -10.573 1.00 85.44 122 TYR A N 1
ATOM 957 C CA . TYR A 1 122 ? 13.702 6.367 -10.177 1.00 85.44 122 TYR A CA 1
ATOM 958 C C . TYR A 1 122 ? 12.722 6.988 -11.181 1.00 85.44 122 TYR A C 1
ATOM 960 O O . TYR A 1 122 ? 11.947 7.857 -10.788 1.00 85.44 122 TYR A O 1
ATOM 968 N N . ASP A 1 123 ? 12.656 6.485 -12.421 1.00 87.69 123 ASP A N 1
ATOM 969 C CA . ASP A 1 123 ? 11.607 6.872 -13.378 1.00 87.69 123 ASP A CA 1
ATOM 970 C C . ASP A 1 123 ? 10.229 6.358 -12.950 1.00 87.69 123 ASP A C 1
ATOM 972 O O . ASP A 1 123 ? 9.203 6.924 -13.308 1.00 87.69 123 ASP A O 1
ATOM 976 N N . CYS A 1 124 ? 10.198 5.260 -12.196 1.00 92.50 124 CYS A N 1
ATOM 977 C CA . CYS A 1 124 ? 8.971 4.638 -11.709 1.00 92.50 124 CYS A CA 1
ATOM 978 C C . CYS A 1 124 ? 8.652 5.047 -10.265 1.00 92.50 124 CYS A C 1
ATOM 980 O O . CYS A 1 124 ? 7.484 5.199 -9.903 1.00 92.50 124 CYS A O 1
ATOM 982 N N . PHE A 1 125 ? 9.692 5.220 -9.449 1.00 94.19 125 PHE A N 1
ATOM 983 C CA . PHE A 1 125 ? 9.615 5.533 -8.024 1.00 94.19 125 PHE A CA 1
ATOM 984 C C . PHE A 1 125 ? 10.496 6.756 -7.721 1.00 94.19 125 PHE A C 1
ATOM 986 O O . PHE A 1 125 ? 11.629 6.600 -7.258 1.00 94.19 125 PHE A O 1
ATOM 993 N N . PRO A 1 126 ? 10.005 7.979 -7.988 1.00 90.69 126 PRO A N 1
ATOM 994 C CA . PRO A 1 126 ? 10.814 9.193 -7.870 1.00 90.69 126 PRO A CA 1
ATOM 995 C C . PRO A 1 126 ? 11.230 9.487 -6.426 1.00 90.69 126 PRO A C 1
ATOM 997 O O . PRO A 1 126 ? 12.277 10.090 -6.186 1.00 90.69 126 PRO A O 1
ATOM 1000 N N . VAL A 1 127 ? 10.422 9.049 -5.457 1.00 90.25 127 VAL A N 1
ATOM 1001 C CA . VAL A 1 127 ? 10.703 9.188 -4.028 1.00 90.25 127 VAL A CA 1
ATOM 1002 C C . VAL A 1 127 ? 10.411 7.887 -3.273 1.00 90.25 127 VAL A C 1
ATOM 1004 O O . VAL A 1 127 ? 9.486 7.152 -3.643 1.00 90.25 127 VAL A O 1
ATOM 1007 N N . PRO A 1 128 ? 11.153 7.597 -2.189 1.00 89.38 128 PRO A N 1
ATOM 1008 C CA . PRO A 1 128 ? 10.821 6.497 -1.293 1.00 89.38 128 PRO A CA 1
ATOM 1009 C C . PRO A 1 128 ? 9.464 6.719 -0.619 1.00 89.38 128 PRO A C 1
ATOM 1011 O O . PRO A 1 128 ? 9.070 7.856 -0.353 1.00 89.38 128 PRO A O 1
ATOM 1014 N N . GLY A 1 129 ? 8.771 5.632 -0.280 1.00 91.75 129 GLY A N 1
ATOM 1015 C CA . GLY A 1 129 ? 7.524 5.713 0.474 1.00 91.75 129 GLY A CA 1
ATOM 1016 C C . GLY A 1 129 ? 7.710 6.376 1.844 1.00 91.75 129 GLY A C 1
ATOM 1017 O O . GLY A 1 129 ? 8.717 6.161 2.519 1.00 91.75 129 GLY A O 1
ATOM 1018 N N . PHE A 1 130 ? 6.736 7.177 2.276 1.00 92.50 130 PHE A N 1
ATOM 1019 C CA . PHE A 1 130 ? 6.842 8.004 3.480 1.00 92.50 130 PHE A CA 1
ATOM 1020 C C . PHE A 1 130 ? 5.534 8.083 4.272 1.00 92.50 130 PHE A C 1
ATOM 1022 O O . PHE A 1 130 ? 4.431 7.986 3.733 1.00 92.50 130 PHE A O 1
ATOM 1029 N N . LEU A 1 131 ? 5.649 8.292 5.586 1.00 92.12 131 LEU A N 1
ATOM 1030 C CA . LEU A 1 131 ? 4.493 8.453 6.470 1.00 92.12 131 LEU A CA 1
ATOM 1031 C C . LEU A 1 131 ? 3.991 9.895 6.477 1.00 92.12 131 LEU A C 1
ATOM 1033 O O . LEU A 1 131 ? 4.745 10.833 6.733 1.00 92.12 131 LEU A O 1
ATOM 1037 N N . THR A 1 132 ? 2.687 10.060 6.293 1.00 92.12 132 THR A N 1
ATOM 1038 C CA . THR A 1 132 ? 1.992 11.348 6.298 1.00 92.12 132 THR A CA 1
ATOM 1039 C C . THR A 1 132 ? 0.659 11.258 7.043 1.00 92.12 132 THR A C 1
ATOM 1041 O O . THR A 1 132 ? 0.245 10.182 7.480 1.00 92.12 132 THR A O 1
ATOM 1044 N N . CYS A 1 133 ? -0.003 12.402 7.232 1.00 89.56 133 CYS A N 1
ATOM 1045 C CA . CYS A 1 133 ? -1.310 12.511 7.893 1.00 89.56 133 CYS A CA 1
ATOM 1046 C C . CYS A 1 133 ? -1.361 11.752 9.231 1.00 89.56 133 CYS A C 1
ATOM 1048 O O . CYS A 1 133 ? -2.274 10.966 9.487 1.00 89.56 133 CYS A O 1
ATOM 1050 N N . LYS A 1 134 ? -0.333 11.936 10.068 1.00 88.50 134 LYS A N 1
ATOM 1051 C CA . LYS A 1 134 ? -0.252 11.307 11.391 1.00 88.50 134 LYS A CA 1
ATOM 1052 C C . LYS A 1 134 ? -1.375 11.835 12.278 1.00 88.50 134 LYS A C 1
ATOM 1054 O O . LYS A 1 134 ? -1.623 13.040 12.300 1.00 88.50 134 LYS A O 1
ATOM 1059 N N . SER A 1 135 ? -2.039 10.940 13.002 1.00 84.31 135 SER A N 1
ATOM 1060 C CA . SER A 1 135 ? -2.995 11.343 14.028 1.00 84.31 135 SER A CA 1
ATOM 1061 C C . SER A 1 135 ? -2.304 12.199 15.090 1.00 84.31 135 SER A C 1
ATOM 1063 O O . SER A 1 135 ? -1.159 11.951 15.470 1.00 84.31 135 SER A O 1
ATOM 1065 N N . ALA A 1 136 ? -3.022 13.206 15.587 1.00 73.12 136 ALA A N 1
ATOM 1066 C CA . ALA A 1 136 ? -2.576 14.030 16.705 1.00 73.12 136 ALA A CA 1
ATOM 1067 C C . ALA A 1 136 ? -2.649 13.285 18.052 1.00 73.12 136 ALA A C 1
ATOM 1069 O O . ALA A 1 136 ? -2.099 13.759 19.048 1.00 73.12 136 ALA A O 1
ATOM 1070 N N . ARG A 1 137 ? -3.326 12.127 18.108 1.00 71.62 137 ARG A N 1
ATOM 1071 C CA . ARG A 1 137 ? -3.383 11.305 19.316 1.00 71.62 137 ARG A CA 1
ATOM 1072 C C . ARG A 1 137 ? -2.062 10.565 19.493 1.00 71.62 137 ARG A C 1
ATOM 1074 O O . ARG A 1 137 ? -1.655 9.755 18.663 1.00 71.62 137 ARG A O 1
ATOM 1081 N N . LYS A 1 138 ? -1.412 10.811 20.629 1.00 59.00 138 LYS A N 1
ATOM 1082 C CA . LYS A 1 138 ? -0.333 9.961 21.123 1.00 59.00 138 LYS A CA 1
ATOM 1083 C C . LYS A 1 138 ? -0.932 8.652 21.622 1.00 59.00 138 LYS A C 1
ATOM 1085 O O . LYS A 1 138 ? -1.297 8.522 22.785 1.00 59.00 138 LYS A O 1
ATOM 1090 N N . ASN A 1 139 ? -1.032 7.676 20.734 1.00 54.66 139 ASN A N 1
ATOM 1091 C CA . ASN A 1 139 ? -1.357 6.306 21.103 1.00 54.66 139 ASN A CA 1
ATOM 1092 C C . ASN A 1 139 ? -0.103 5.616 21.674 1.00 54.66 139 ASN A C 1
ATOM 1094 O O . ASN A 1 139 ? 0.481 4.700 21.091 1.00 54.66 139 ASN A O 1
ATOM 1098 N N . GLU A 1 140 ? 0.351 6.104 22.833 1.00 46.44 140 GLU A N 1
ATOM 1099 C CA . GLU A 1 140 ? 1.491 5.533 23.566 1.00 46.44 140 GLU A CA 1
ATOM 1100 C C . GLU A 1 140 ? 1.203 4.097 24.020 1.00 46.44 140 GLU A C 1
ATOM 1102 O O . GLU A 1 140 ? 2.126 3.288 24.083 1.00 46.44 140 GLU A O 1
ATOM 1107 N N . LEU A 1 141 ? -0.073 3.747 24.213 1.00 46.06 141 LEU A N 1
ATOM 1108 C CA . LEU A 1 141 ? -0.511 2.438 24.707 1.00 46.06 141 LEU A CA 1
ATOM 1109 C C . LEU A 1 141 ? -1.332 1.622 23.696 1.00 46.06 141 LEU A C 1
ATOM 1111 O O . LEU A 1 141 ? -1.424 0.410 23.848 1.00 46.06 141 LEU A O 1
ATOM 1115 N N . GLU A 1 142 ? -1.917 2.241 22.662 1.00 53.72 142 GLU A N 1
ATOM 1116 C CA . GLU A 1 142 ? -2.703 1.484 21.677 1.00 53.72 142 GLU A CA 1
ATOM 1117 C C . GLU A 1 142 ? -1.783 0.782 20.655 1.00 53.72 142 GLU A C 1
ATOM 1119 O O . GLU A 1 142 ? -0.786 1.363 20.206 1.00 53.72 142 GLU A O 1
ATOM 1124 N N . PRO A 1 143 ? -2.116 -0.459 20.252 1.00 50.81 143 PRO A N 1
ATOM 1125 C CA . PRO A 1 143 ? -1.282 -1.263 19.361 1.00 50.81 143 PRO A CA 1
ATOM 1126 C C . PRO A 1 143 ? -1.273 -0.751 17.913 1.00 50.81 143 PRO A C 1
ATOM 1128 O O . PRO A 1 143 ? -0.343 -1.056 17.169 1.00 50.81 143 PRO A O 1
ATOM 1131 N N . SER A 1 144 ? -2.271 0.043 17.511 1.00 59.62 144 SER A N 1
ATOM 1132 C CA . SER A 1 144 ? -2.413 0.507 16.129 1.00 59.62 144 SER A CA 1
ATOM 1133 C C . SER A 1 144 ? -1.950 1.954 15.963 1.00 59.62 144 SER A C 1
ATOM 1135 O O . SER A 1 144 ? -2.454 2.889 16.591 1.00 59.62 144 SER A O 1
ATOM 1137 N N . PHE A 1 145 ? -0.973 2.144 15.090 1.00 71.56 145 PHE A N 1
ATOM 1138 C CA . PHE A 1 145 ? -0.541 3.461 14.648 1.00 71.56 145 PHE A CA 1
ATOM 1139 C C . PHE A 1 145 ? -1.503 4.048 13.630 1.00 71.56 145 PHE A C 1
ATOM 1141 O O . PHE A 1 145 ? -1.944 3.353 12.720 1.00 71.56 145 PHE A O 1
ATOM 1148 N N . LYS A 1 146 ? -1.788 5.345 13.758 1.00 85.44 146 LYS A N 1
ATOM 1149 C CA . LYS A 1 146 ? -2.759 6.036 12.913 1.00 85.44 146 LYS A CA 1
ATOM 1150 C C . LYS A 1 146 ? -2.063 7.026 11.988 1.00 85.44 146 LYS A C 1
ATOM 1152 O O . LYS A 1 146 ? -1.769 8.159 12.376 1.00 85.44 146 LYS A O 1
ATOM 1157 N N . SER A 1 147 ? -1.778 6.597 10.763 1.00 88.56 147 SER A N 1
ATOM 1158 C CA . SER A 1 147 ? -1.337 7.478 9.681 1.00 88.56 147 SER A CA 1
ATOM 1159 C C . SER A 1 147 ? -1.586 6.861 8.310 1.00 88.56 147 SER A C 1
ATOM 1161 O O . SER A 1 147 ? -2.069 5.737 8.182 1.00 88.56 147 SER A O 1
ATOM 1163 N N . ILE A 1 148 ? -1.235 7.623 7.278 1.00 91.62 148 ILE A N 1
ATOM 1164 C CA . ILE A 1 148 ? -1.245 7.177 5.893 1.00 91.62 148 ILE A CA 1
ATOM 1165 C C . ILE A 1 148 ? 0.203 6.958 5.439 1.00 91.62 148 ILE A C 1
ATOM 1167 O O . ILE A 1 148 ? 1.051 7.827 5.650 1.00 91.62 148 ILE A O 1
ATOM 1171 N N . LEU A 1 149 ? 0.494 5.801 4.848 1.00 94.69 149 LEU A N 1
ATOM 1172 C CA . LEU A 1 149 ? 1.733 5.536 4.120 1.00 94.69 149 LEU A CA 1
ATOM 1173 C C . LEU A 1 149 ? 1.522 5.930 2.657 1.00 94.69 149 LEU A C 1
ATOM 1175 O O . LEU A 1 149 ? 0.615 5.413 2.009 1.00 94.69 149 LEU A O 1
ATOM 1179 N N . ALA A 1 150 ? 2.337 6.851 2.158 1.00 95.56 150 ALA A N 1
ATOM 1180 C CA . ALA A 1 150 ? 2.278 7.345 0.792 1.00 95.56 150 ALA A CA 1
ATOM 1181 C C . ALA A 1 150 ? 3.434 6.781 -0.043 1.00 95.56 150 ALA A C 1
ATOM 1183 O O . ALA A 1 150 ? 4.561 6.720 0.442 1.00 95.56 150 ALA A O 1
ATOM 1184 N N . GLN A 1 151 ? 3.162 6.418 -1.295 1.00 96.00 151 GLN A N 1
ATOM 1185 C CA . GLN A 1 151 ? 4.167 6.101 -2.310 1.00 96.00 151 GLN A CA 1
ATOM 1186 C C . GLN A 1 151 ? 3.790 6.811 -3.611 1.00 96.00 151 GLN A C 1
ATOM 1188 O O . GLN A 1 151 ? 2.714 6.581 -4.166 1.00 96.00 151 GLN A O 1
ATOM 1193 N N . GLU A 1 152 ? 4.682 7.669 -4.096 1.00 94.56 152 GLU A N 1
ATOM 1194 C CA . GLU A 1 152 ? 4.554 8.272 -5.422 1.00 94.56 152 GLU A CA 1
ATOM 1195 C C . GLU A 1 152 ? 5.039 7.282 -6.479 1.00 94.56 152 GLU A C 1
ATOM 1197 O O . GLU A 1 152 ? 6.051 6.598 -6.294 1.00 94.56 152 GLU A O 1
ATOM 1202 N N . VAL A 1 153 ? 4.285 7.187 -7.567 1.00 94.12 153 VAL A N 1
ATOM 1203 C CA . VAL A 1 153 ? 4.545 6.293 -8.690 1.00 94.12 153 VAL A CA 1
ATOM 1204 C C . VAL A 1 153 ? 4.334 7.058 -9.980 1.00 94.12 153 VAL A C 1
ATOM 1206 O O . VAL A 1 153 ? 3.272 7.641 -10.180 1.00 94.12 153 VAL A O 1
ATOM 1209 N N . THR A 1 154 ? 5.297 6.978 -10.886 1.00 93.12 154 THR A N 1
ATOM 1210 C CA . THR A 1 154 ? 5.170 7.556 -12.222 1.00 93.12 154 THR A CA 1
ATOM 1211 C C . THR A 1 154 ? 5.074 6.440 -13.251 1.00 93.12 154 THR A C 1
ATOM 1213 O O . THR A 1 154 ? 5.849 5.485 -13.244 1.00 93.12 154 THR A O 1
ATOM 1216 N N . LEU A 1 155 ? 4.078 6.535 -14.129 1.00 92.69 155 LEU A N 1
ATOM 1217 C CA . LEU A 1 155 ? 3.844 5.583 -15.208 1.00 92.69 155 LEU A CA 1
ATOM 1218 C C . LEU A 1 155 ? 4.080 6.258 -16.552 1.00 92.69 155 LEU A C 1
ATOM 1220 O O . LEU A 1 155 ? 3.439 7.258 -16.868 1.00 92.69 155 LEU A O 1
ATOM 1224 N N . HIS A 1 156 ? 4.930 5.658 -17.376 1.00 90.75 156 HIS A N 1
ATOM 1225 C CA . HIS A 1 156 ? 5.265 6.110 -18.719 1.00 90.75 156 HIS A CA 1
ATOM 1226 C C . HIS A 1 156 ? 4.796 5.088 -19.755 1.00 90.75 156 HIS A C 1
ATOM 1228 O O . HIS A 1 156 ? 5.290 3.965 -19.801 1.00 90.75 156 HIS A O 1
ATOM 1234 N N . ARG A 1 157 ? 3.848 5.466 -20.619 1.00 86.81 157 ARG A N 1
ATOM 1235 C CA . ARG A 1 157 ? 3.389 4.627 -21.735 1.00 86.81 157 ARG A CA 1
ATOM 1236 C C . ARG A 1 157 ? 3.439 5.417 -23.037 1.00 86.81 157 ARG A C 1
ATOM 1238 O O . ARG A 1 157 ? 2.522 6.172 -23.372 1.00 86.81 157 ARG A O 1
ATOM 1245 N N . GLY A 1 158 ? 4.521 5.234 -23.790 1.00 83.00 158 GLY A N 1
ATOM 1246 C CA . GLY A 1 158 ? 4.793 6.033 -24.983 1.00 83.00 158 GLY A CA 1
ATOM 1247 C C . GLY A 1 158 ? 4.898 7.517 -24.622 1.00 83.00 158 GLY A C 1
ATOM 1248 O O . GLY A 1 158 ? 5.697 7.894 -23.778 1.00 83.00 158 GLY A O 1
ATOM 1249 N N . LYS A 1 159 ? 4.055 8.365 -25.223 1.00 81.75 159 LYS A N 1
ATOM 1250 C CA . LYS A 1 159 ? 4.028 9.816 -24.941 1.00 81.75 159 LYS A CA 1
ATOM 1251 C C . LYS A 1 159 ? 3.156 10.208 -23.742 1.00 81.75 159 LYS A C 1
ATOM 1253 O O . LYS A 1 159 ? 3.018 11.396 -23.459 1.00 81.75 159 LYS A O 1
ATOM 1258 N N . GLN A 1 160 ? 2.501 9.245 -23.096 1.00 84.88 160 GLN A N 1
ATOM 1259 C CA . GLN A 1 160 ? 1.630 9.502 -21.954 1.00 84.88 160 GLN A CA 1
ATOM 1260 C C . GLN A 1 160 ? 2.382 9.253 -20.651 1.00 84.88 160 GLN A C 1
ATOM 1262 O O . GLN A 1 160 ? 3.032 8.220 -20.494 1.00 84.88 160 GLN A O 1
ATOM 1267 N N . THR A 1 161 ? 2.222 10.183 -19.715 1.00 88.31 161 THR A N 1
ATOM 1268 C CA . THR A 1 161 ? 2.688 10.049 -18.336 1.00 88.31 161 THR A CA 1
ATOM 1269 C C . THR A 1 161 ? 1.495 10.181 -17.403 1.00 88.31 161 THR A C 1
ATOM 1271 O O . THR A 1 161 ? 0.663 11.072 -17.606 1.00 88.31 161 THR A O 1
ATOM 1274 N N . ALA A 1 162 ? 1.410 9.298 -16.414 1.00 89.38 162 ALA A N 1
ATOM 1275 C CA . ALA A 1 162 ? 0.428 9.358 -15.342 1.00 89.38 162 ALA A CA 1
ATOM 1276 C C . ALA A 1 162 ? 1.134 9.266 -13.989 1.00 89.38 162 ALA A C 1
ATOM 1278 O O . ALA A 1 162 ? 1.906 8.336 -13.758 1.00 89.38 162 ALA A O 1
ATOM 1279 N N . ASP A 1 163 ? 0.816 10.204 -13.104 1.00 91.12 163 ASP A N 1
ATOM 1280 C CA . ASP A 1 163 ? 1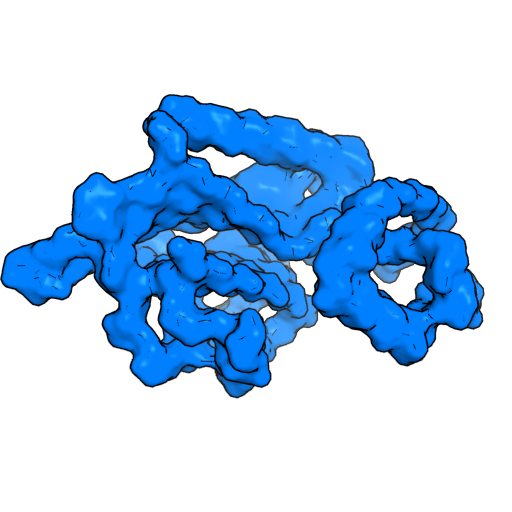.361 10.272 -11.755 1.00 91.12 163 ASP A CA 1
ATOM 1281 C C . ASP A 1 163 ? 0.327 9.692 -10.790 1.00 91.12 163 ASP A C 1
ATOM 1283 O O . ASP A 1 163 ? -0.821 10.145 -10.717 1.00 91.12 163 ASP A O 1
ATOM 1287 N N . LEU A 1 164 ? 0.721 8.668 -10.046 1.00 92.88 164 LEU A N 1
ATOM 1288 C CA . LEU A 1 164 ? -0.101 8.027 -9.037 1.00 92.88 164 LEU A CA 1
ATOM 1289 C C . LEU A 1 164 ? 0.439 8.339 -7.647 1.00 92.88 164 LEU A C 1
ATOM 1291 O O . LEU A 1 164 ? 1.631 8.215 -7.383 1.00 92.88 164 LEU A O 1
ATOM 1295 N N . LEU A 1 165 ? -0.467 8.669 -6.732 1.00 93.56 165 LEU A N 1
ATOM 129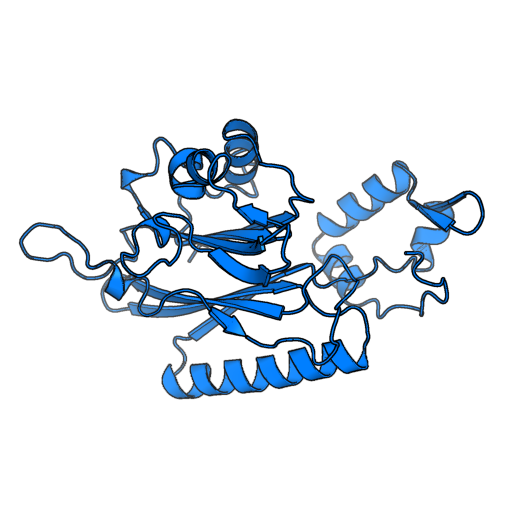6 C CA . LEU A 1 165 ? -0.180 8.684 -5.303 1.00 93.56 165 LEU A CA 1
ATOM 1297 C C . LEU A 1 165 ? -0.924 7.533 -4.639 1.00 93.56 165 LEU A C 1
ATOM 1299 O O . LEU A 1 165 ? -2.148 7.564 -4.488 1.00 93.56 165 LEU A O 1
ATOM 1303 N N . LEU A 1 166 ? -0.169 6.509 -4.268 1.00 96.19 166 LEU A N 1
ATOM 1304 C CA . LEU A 1 166 ? -0.661 5.332 -3.575 1.00 96.19 166 LEU A CA 1
ATOM 1305 C C . LEU A 1 166 ? -0.694 5.604 -2.069 1.00 96.19 166 LEU A C 1
ATOM 1307 O O . LEU A 1 166 ? 0.310 6.018 -1.495 1.00 96.19 166 LEU A O 1
ATOM 1311 N N . LEU A 1 167 ? -1.846 5.397 -1.433 1.00 94.50 167 LEU A N 1
ATOM 1312 C CA . LEU A 1 167 ? -2.113 5.781 -0.049 1.00 94.50 167 LEU A CA 1
ATOM 1313 C C . LEU A 1 167 ? -2.642 4.579 0.743 1.00 94.50 167 LEU A C 1
ATOM 1315 O O . LEU A 1 167 ? -3.827 4.252 0.691 1.00 94.50 167 LEU A O 1
ATOM 1319 N N . GLY A 1 168 ? -1.757 3.953 1.515 1.00 94.38 168 GLY A N 1
ATOM 1320 C CA . GLY A 1 168 ? -2.088 2.915 2.485 1.00 94.38 168 GLY A CA 1
ATOM 1321 C C . GLY A 1 168 ? -2.562 3.558 3.783 1.00 94.38 168 GLY A C 1
ATOM 1322 O O . GLY A 1 168 ? -1.753 4.073 4.556 1.00 94.38 168 GLY A O 1
ATOM 1323 N N . ALA A 1 169 ? -3.870 3.586 4.010 1.00 89.88 169 ALA A N 1
ATOM 1324 C CA . ALA A 1 169 ? -4.477 4.281 5.134 1.00 89.88 169 ALA A CA 1
ATOM 1325 C C . ALA A 1 169 ? -4.648 3.372 6.358 1.00 89.88 169 ALA A C 1
ATOM 1327 O O . ALA A 1 169 ? -5.170 2.265 6.256 1.00 89.88 169 ALA A O 1
ATOM 1328 N N . ASN A 1 170 ? -4.269 3.881 7.531 1.00 88.06 170 ASN A N 1
ATOM 1329 C CA . ASN A 1 170 ? -4.727 3.394 8.829 1.00 88.06 170 ASN A CA 1
ATOM 1330 C C . ASN A 1 170 ? -5.279 4.597 9.609 1.00 88.06 170 ASN A C 1
ATOM 1332 O O . ASN A 1 170 ? -4.533 5.326 10.270 1.00 88.06 170 ASN A O 1
ATOM 1336 N N . LEU A 1 171 ? -6.572 4.882 9.433 1.00 83.44 171 LEU A N 1
ATOM 1337 C CA . LEU A 1 171 ? -7.198 6.094 9.975 1.00 83.44 171 LEU A CA 1
ATOM 1338 C C . LEU A 1 171 ? -7.516 5.963 11.468 1.00 83.44 171 LEU A C 1
ATOM 1340 O O . LEU A 1 171 ? -7.760 4.874 11.987 1.00 83.44 171 LEU A O 1
ATOM 1344 N N . ASP A 1 172 ? -7.519 7.091 12.172 1.00 81.50 172 ASP A N 1
ATOM 1345 C CA . ASP A 1 172 ? -7.911 7.153 13.577 1.00 81.50 172 ASP A CA 1
ATOM 1346 C C . ASP A 1 172 ? -9.377 6.747 13.755 1.00 81.50 172 ASP A C 1
ATOM 1348 O O . ASP A 1 172 ? -10.215 6.950 12.878 1.00 81.50 172 ASP A O 1
ATOM 1352 N N . THR A 1 173 ? -9.692 6.164 14.905 1.00 77.50 173 THR A N 1
ATOM 1353 C CA . THR A 1 173 ? -11.055 5.766 15.266 1.00 77.50 173 THR A CA 1
ATOM 1354 C C . THR A 1 173 ? -11.866 6.931 15.828 1.00 77.50 173 THR A C 1
ATOM 1356 O O . THR A 1 173 ? -13.089 6.908 15.739 1.00 77.50 173 THR A O 1
ATOM 1359 N N . SER A 1 174 ? -11.211 7.957 16.379 1.00 77.50 174 SER A N 1
ATOM 1360 C CA . SER A 1 174 ? -11.858 9.163 16.897 1.00 77.50 174 SER A CA 1
ATOM 1361 C C . SER A 1 174 ? -12.189 10.134 15.767 1.00 77.50 174 SER A C 1
ATOM 1363 O O . SER A 1 174 ? -11.296 10.538 15.025 1.00 77.50 174 SER A O 1
ATOM 1365 N N . ASP A 1 175 ? -13.442 10.585 15.691 1.00 74.62 175 ASP A N 1
ATOM 1366 C CA . ASP A 1 175 ? -13.921 11.473 14.621 1.00 74.62 175 ASP A CA 1
ATOM 1367 C C . ASP A 1 175 ? -13.092 12.752 14.485 1.00 74.62 175 ASP A C 1
ATOM 1369 O O . ASP A 1 175 ? -12.677 13.103 13.385 1.00 74.62 175 ASP A O 1
ATOM 1373 N N . LYS A 1 176 ? -12.758 13.413 15.601 1.00 76.38 176 LYS A N 1
ATOM 1374 C CA . LYS A 1 176 ? -11.959 14.648 15.576 1.00 76.38 176 LYS A CA 1
ATOM 1375 C C . LYS A 1 176 ? -10.542 14.410 15.047 1.00 76.38 176 LYS A C 1
ATOM 1377 O O . LYS A 1 176 ? -10.017 15.215 14.281 1.00 76.38 176 LYS A O 1
ATOM 1382 N N . ALA A 1 177 ? -9.908 13.317 15.469 1.00 80.06 177 ALA A N 1
ATOM 1383 C CA . ALA A 1 177 ? -8.563 12.977 15.016 1.00 80.06 177 ALA A CA 1
ATOM 1384 C C . ALA A 1 177 ? -8.572 12.545 13.542 1.00 80.06 177 ALA A C 1
ATOM 1386 O O . ALA A 1 177 ? -7.740 13.010 12.764 1.00 80.06 177 ALA A O 1
ATOM 1387 N N . LYS A 1 178 ? -9.561 11.735 13.147 1.00 81.62 178 LYS A N 1
ATOM 1388 C CA . LYS A 1 178 ? -9.800 11.302 11.768 1.00 81.62 178 LYS A CA 1
ATOM 1389 C C . LYS A 1 178 ? -10.048 12.494 10.847 1.00 81.62 178 LYS A C 1
ATOM 1391 O O . LYS A 1 178 ? -9.399 12.589 9.811 1.00 81.62 178 LYS A O 1
ATOM 1396 N N . GLN A 1 179 ? -10.901 13.439 11.243 1.00 77.62 179 GLN A N 1
ATOM 1397 C CA . GLN A 1 179 ? -11.142 14.672 10.493 1.00 77.62 179 GLN A CA 1
ATOM 1398 C C . GLN A 1 179 ? -9.835 15.437 10.251 1.00 77.62 179 GLN A C 1
ATOM 1400 O O . GLN A 1 179 ? -9.529 15.771 9.110 1.00 77.62 179 GLN A O 1
ATOM 1405 N N . GLY A 1 180 ? -9.003 15.622 11.282 1.00 81.06 180 GLY A N 1
ATOM 1406 C CA . GLY A 1 180 ? -7.695 16.269 11.124 1.00 81.06 180 GLY A CA 1
ATOM 1407 C C . GLY A 1 180 ? -6.748 15.527 10.165 1.00 81.06 180 GLY A C 1
ATOM 1408 O O . GLY A 1 180 ? -5.968 16.158 9.442 1.00 81.06 180 GLY A O 1
ATOM 1409 N N . GLN A 1 181 ? -6.821 14.192 10.105 1.00 85.88 181 GLN A N 1
ATOM 1410 C CA . GLN A 1 181 ? -6.085 13.406 9.109 1.00 85.88 181 GLN A CA 1
ATOM 1411 C C . GLN A 1 181 ? -6.632 13.614 7.692 1.00 85.88 181 GLN A C 1
ATOM 1413 O O . GLN A 1 181 ? -5.834 13.752 6.766 1.00 85.88 181 GLN A O 1
ATOM 1418 N N . LEU A 1 182 ? -7.956 13.669 7.520 1.00 84.50 182 LEU A N 1
ATOM 1419 C CA . LEU A 1 182 ? -8.606 13.904 6.228 1.00 84.50 182 LEU A CA 1
ATOM 1420 C C . LEU A 1 182 ? -8.329 15.318 5.696 1.00 84.50 182 LEU A C 1
ATOM 1422 O O . LEU A 1 182 ? -7.943 15.458 4.541 1.00 84.50 182 LEU A O 1
ATOM 1426 N N . GLU A 1 183 ? -8.394 16.347 6.542 1.00 83.25 183 GLU A N 1
ATOM 1427 C CA . GLU A 1 183 ? -8.023 17.728 6.183 1.00 83.25 183 GLU A CA 1
ATOM 1428 C C . GLU A 1 183 ? -6.534 17.835 5.807 1.00 83.25 183 GLU A C 1
ATOM 1430 O O . GLU A 1 183 ? -6.124 18.585 4.918 1.00 83.25 183 GLU A O 1
ATOM 1435 N N . SER A 1 184 ? -5.674 17.073 6.487 1.00 86.75 184 SER A N 1
ATOM 1436 C CA . SER A 1 184 ? -4.251 16.986 6.134 1.00 86.75 184 SER A CA 1
ATOM 1437 C C . SER A 1 184 ? -4.027 16.258 4.811 1.00 86.75 184 SER A C 1
ATOM 1439 O O . SER A 1 184 ? -3.157 16.662 4.035 1.00 86.75 184 SER A O 1
ATOM 1441 N N . LEU A 1 185 ? -4.820 15.219 4.541 1.00 88.88 185 LEU A N 1
ATOM 1442 C CA . LEU A 1 185 ? -4.792 14.487 3.283 1.00 88.88 185 LEU A CA 1
ATOM 1443 C C . LEU A 1 185 ? -5.264 15.371 2.127 1.00 88.88 185 LEU A C 1
ATOM 1445 O O . LEU A 1 185 ? -4.582 15.429 1.113 1.00 88.88 185 LEU A O 1
ATOM 1449 N N . GLU A 1 186 ? -6.360 16.110 2.279 1.00 85.75 186 GLU A N 1
ATOM 1450 C CA . GLU A 1 186 ? -6.859 17.036 1.257 1.00 85.75 186 GLU A CA 1
ATOM 1451 C C . GLU A 1 186 ? -5.787 18.063 0.864 1.00 85.75 186 GLU A C 1
ATOM 1453 O O . GLU A 1 186 ? -5.433 18.184 -0.311 1.00 85.75 186 GLU A O 1
ATOM 1458 N N . ARG A 1 187 ? -5.137 18.692 1.853 1.00 87.69 187 ARG A N 1
ATOM 1459 C CA . ARG A 1 187 ? -4.008 19.610 1.612 1.00 87.69 187 ARG A CA 1
ATOM 1460 C C . ARG A 1 187 ? -2.828 18.941 0.905 1.00 87.69 187 ARG A C 1
ATOM 1462 O O . ARG A 1 187 ? -2.119 19.587 0.131 1.00 87.69 187 ARG A O 1
ATOM 1469 N N . LEU A 1 188 ? -2.555 17.667 1.192 1.00 88.19 188 LEU A N 1
ATOM 1470 C CA . LEU A 1 188 ? -1.528 16.898 0.489 1.00 88.19 188 LEU A CA 1
ATOM 1471 C C . LEU A 1 188 ? -1.925 16.674 -0.975 1.00 88.19 188 LEU A C 1
ATOM 1473 O O . LEU A 1 188 ? -1.116 16.943 -1.863 1.00 88.19 188 LEU A O 1
ATOM 1477 N N . LEU A 1 189 ? -3.156 16.227 -1.223 1.00 87.44 189 LEU A N 1
ATOM 1478 C CA . LEU A 1 189 ? -3.683 15.957 -2.559 1.00 87.44 189 LEU A CA 1
ATOM 1479 C C . LEU A 1 189 ? -3.704 17.218 -3.425 1.00 87.44 189 LEU A C 1
ATOM 1481 O O . LEU A 1 189 ? -3.303 17.169 -4.585 1.00 87.44 189 LEU A O 1
ATOM 1485 N N . ASP A 1 190 ? -4.090 18.360 -2.863 1.00 85.25 190 ASP A N 1
ATOM 1486 C CA . ASP A 1 190 ? -4.122 19.631 -3.587 1.00 85.25 190 ASP A CA 1
ATOM 1487 C C . ASP A 1 190 ? -2.736 20.105 -4.021 1.00 85.25 190 ASP A C 1
ATOM 1489 O O . ASP A 1 190 ? -2.583 20.659 -5.113 1.00 85.25 190 ASP A O 1
ATOM 1493 N N . ARG A 1 191 ? -1.703 19.864 -3.203 1.00 86.50 191 ARG A N 1
ATOM 1494 C CA . ARG A 1 191 ? -0.315 20.164 -3.587 1.00 86.50 191 ARG A CA 1
ATOM 1495 C C . ARG A 1 191 ? 0.131 19.325 -4.783 1.00 86.50 191 ARG A C 1
ATOM 1497 O O . ARG A 1 191 ? 0.696 19.885 -5.718 1.00 86.50 191 ARG A O 1
ATOM 1504 N N . HIS A 1 192 ? -0.181 18.031 -4.789 1.00 82.50 192 HIS A N 1
ATOM 1505 C CA . HIS A 1 192 ? 0.163 17.147 -5.907 1.00 82.50 192 HIS A CA 1
ATOM 1506 C C . HIS A 1 192 ? -0.623 17.499 -7.176 1.00 82.50 192 HIS A C 1
ATOM 1508 O O . HIS A 1 192 ? -0.042 17.625 -8.253 1.00 82.50 192 HIS A O 1
ATOM 1514 N N . LYS A 1 193 ? -1.931 17.768 -7.055 1.00 81.81 193 LYS A N 1
ATOM 1515 C CA . LYS A 1 193 ? -2.778 18.189 -8.184 1.00 81.81 193 LYS A CA 1
ATOM 1516 C C . LYS A 1 193 ? -2.256 19.453 -8.868 1.00 81.81 193 LYS A C 1
ATOM 1518 O O . LYS A 1 193 ? -2.244 19.511 -10.096 1.00 81.81 193 LYS A O 1
ATOM 1523 N N . LYS A 1 194 ? -1.817 20.451 -8.091 1.00 76.75 194 LYS A N 1
ATOM 1524 C CA . LYS A 1 194 ? -1.261 21.707 -8.626 1.00 76.75 194 LYS A CA 1
ATOM 1525 C C . LYS A 1 194 ? 0.021 21.484 -9.434 1.00 76.75 194 LYS A C 1
ATOM 1527 O O . LYS A 1 194 ? 0.240 22.209 -10.399 1.00 76.75 194 LYS A O 1
ATOM 1532 N N . GLY A 1 195 ? 0.831 20.487 -9.074 1.00 68.81 195 GLY A N 1
ATOM 1533 C CA . GLY A 1 195 ? 2.054 20.136 -9.802 1.00 68.81 195 GLY A CA 1
ATOM 1534 C C . GLY A 1 195 ? 1.819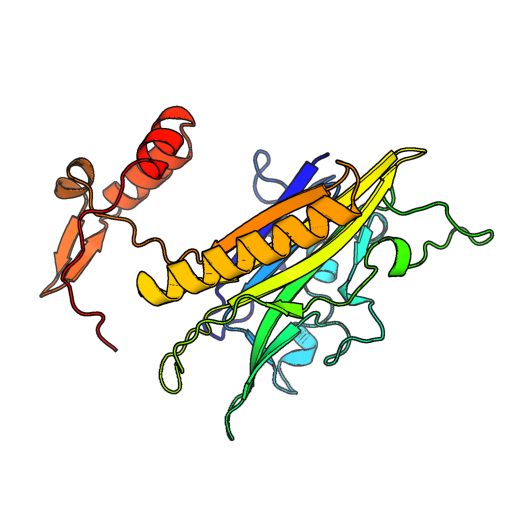 19.330 -11.085 1.00 68.81 195 GLY A C 1
ATOM 1535 O O . GLY A 1 195 ? 2.591 19.455 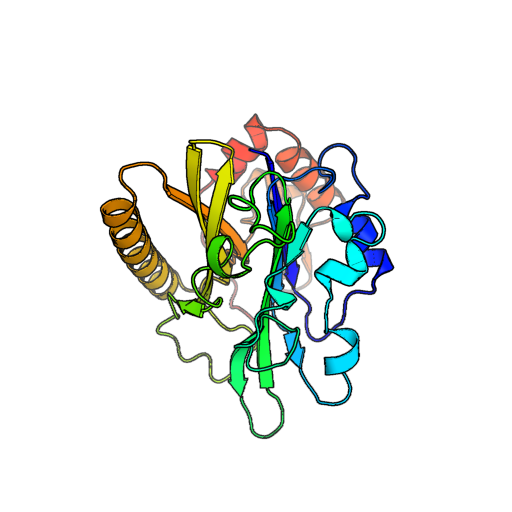-12.030 1.00 68.81 195 GLY A O 1
ATOM 1536 N N . ALA A 1 196 ? 0.740 18.547 -11.154 1.00 70.38 196 ALA A N 1
ATOM 1537 C CA . ALA A 1 196 ? 0.606 17.468 -12.137 1.00 70.38 196 ALA A CA 1
ATOM 1538 C C . ALA A 1 196 ? -0.232 17.783 -13.396 1.00 70.38 196 ALA A C 1
ATOM 1540 O O . ALA A 1 196 ? -0.477 16.891 -14.207 1.00 70.38 196 ALA A O 1
ATOM 1541 N N . GLN A 1 197 ? -0.720 19.019 -13.577 1.00 68.88 197 GLN A N 1
ATOM 1542 C CA . GLN A 1 197 ? -1.476 19.457 -14.774 1.00 68.88 197 GLN A CA 1
ATOM 1543 C C . GLN A 1 197 ? -2.579 18.474 -15.251 1.00 68.88 197 GLN A C 1
ATOM 1545 O O . GLN A 1 197 ? -2.779 18.284 -16.449 1.00 68.88 197 GLN A O 1
ATOM 1550 N N . GLY A 1 198 ? -3.287 17.813 -14.327 1.00 62.94 198 GLY A N 1
ATOM 1551 C CA . GLY A 1 198 ? -4.362 16.864 -14.657 1.00 62.94 198 GLY A CA 1
ATOM 1552 C C . GLY A 1 198 ? -3.931 15.419 -14.962 1.00 62.94 198 GLY A C 1
ATOM 1553 O O . GLY A 1 198 ? -4.787 14.612 -15.311 1.00 62.94 198 GLY A O 1
ATOM 1554 N N . ARG A 1 199 ? -2.651 15.057 -14.794 1.00 78.81 199 ARG A N 1
ATOM 1555 C CA . ARG A 1 199 ? -2.124 13.680 -14.961 1.00 78.81 199 ARG A CA 1
ATOM 1556 C C . ARG A 1 199 ? -2.075 12.871 -13.662 1.00 78.81 199 ARG A C 1
ATOM 15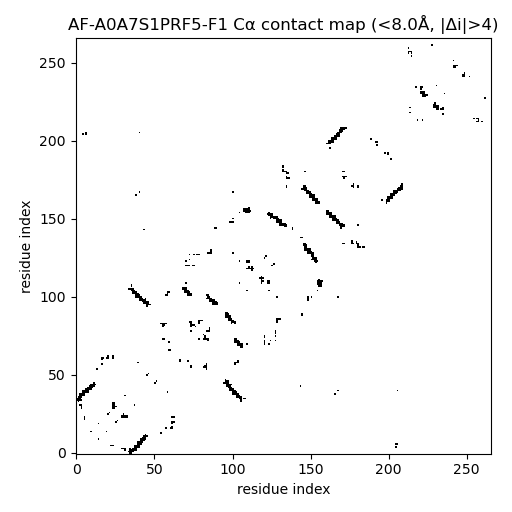58 O O . ARG A 1 199 ? -1.515 11.783 -13.634 1.00 78.81 199 ARG A O 1
ATOM 1565 N N . PHE A 1 200 ? -2.658 13.409 -12.595 1.00 85.56 200 PHE A N 1
ATOM 1566 C CA . PHE A 1 200 ? -2.571 12.864 -11.247 1.00 85.56 200 PHE A CA 1
ATOM 1567 C C . PHE A 1 200 ? -3.792 12.030 -10.869 1.00 85.56 200 PHE A C 1
ATOM 1569 O O . PHE A 1 200 ? -4.930 12.449 -11.080 1.00 85.56 200 PHE A O 1
ATOM 1576 N N . SER A 1 201 ? -3.564 10.888 -10.226 1.00 86.31 201 SER A N 1
ATOM 1577 C CA . SER A 1 201 ? -4.604 10.110 -9.552 1.00 86.31 201 SER A CA 1
ATOM 1578 C C . SER A 1 201 ? -4.130 9.644 -8.180 1.00 86.31 201 SER A C 1
ATOM 1580 O O . SER A 1 201 ? -3.046 9.090 -8.039 1.00 86.31 201 SER A O 1
ATOM 1582 N N . ALA A 1 202 ? -4.964 9.831 -7.159 1.00 85.62 202 ALA A N 1
ATOM 1583 C CA . ALA A 1 202 ? -4.711 9.292 -5.829 1.00 85.62 202 ALA A CA 1
ATOM 1584 C C . ALA A 1 202 ? -5.547 8.033 -5.608 1.00 85.62 202 ALA A C 1
ATOM 1586 O O . ALA A 1 202 ? -6.753 8.034 -5.860 1.00 85.62 202 ALA A O 1
ATOM 1587 N N . LEU A 1 203 ? -4.907 6.974 -5.122 1.00 86.81 203 LEU A N 1
ATOM 1588 C CA . LEU A 1 203 ? -5.548 5.705 -4.802 1.00 86.81 203 LEU A CA 1
ATOM 1589 C C . LEU A 1 203 ? -5.365 5.442 -3.316 1.00 86.81 203 LEU A C 1
ATOM 1591 O O . LEU A 1 203 ? -4.242 5.246 -2.862 1.00 86.81 203 LEU A O 1
ATOM 1595 N N . ILE A 1 204 ? -6.467 5.449 -2.570 1.00 86.94 204 ILE A N 1
ATOM 1596 C CA . ILE A 1 204 ? -6.470 5.222 -1.126 1.00 86.94 204 ILE A CA 1
ATOM 1597 C C . ILE A 1 204 ? -7.153 3.901 -0.787 1.00 86.94 204 ILE A C 1
ATOM 1599 O O . ILE A 1 204 ? -8.261 3.632 -1.247 1.00 86.94 204 ILE A O 1
ATOM 1603 N N . TRP A 1 205 ? -6.488 3.076 0.018 1.00 90.44 205 TRP A N 1
ATOM 1604 C CA . TRP A 1 205 ? -7.022 1.810 0.515 1.00 90.44 205 TRP A CA 1
ATOM 1605 C C . TRP A 1 205 ? -6.374 1.445 1.854 1.00 90.44 205 TRP A C 1
ATOM 1607 O O . TRP A 1 205 ? -5.340 1.996 2.220 1.00 90.44 205 TRP A O 1
ATOM 1617 N N . GLY A 1 206 ? -6.972 0.516 2.595 1.00 84.12 206 GLY A N 1
ATOM 1618 C CA . GLY A 1 206 ? -6.444 0.054 3.877 1.00 84.12 206 GLY A CA 1
ATOM 1619 C C . GLY A 1 206 ? -7.509 0.010 4.964 1.00 84.12 206 GLY A C 1
ATOM 1620 O O . GLY A 1 206 ? -8.699 -0.147 4.684 1.00 84.12 206 GLY A O 1
ATOM 1621 N N . ASP A 1 207 ? -7.068 0.157 6.208 1.00 79.56 207 ASP A N 1
ATOM 1622 C CA . ASP A 1 207 ? -7.930 0.162 7.380 1.00 79.56 207 ASP A CA 1
ATOM 1623 C C . ASP A 1 207 ? -8.479 1.570 7.640 1.00 79.56 207 ASP A C 1
ATOM 1625 O O . ASP A 1 207 ? -7.914 2.395 8.368 1.00 79.56 207 ASP A O 1
ATOM 1629 N N . PHE A 1 208 ? -9.641 1.850 7.056 1.00 71.31 208 PHE A N 1
ATOM 1630 C CA . PHE A 1 208 ? -10.388 3.077 7.338 1.00 71.31 208 PHE A CA 1
ATOM 1631 C C . PHE A 1 208 ? -10.966 3.105 8.759 1.00 71.31 208 PHE A C 1
ATOM 1633 O O . PHE A 1 208 ? -11.562 4.108 9.152 1.00 71.31 208 PHE A O 1
ATOM 1640 N N . ASN A 1 209 ? -10.799 2.020 9.532 1.00 64.06 209 ASN A N 1
ATOM 1641 C CA . ASN A 1 209 ? -11.420 1.823 10.836 1.00 64.06 209 ASN A CA 1
ATOM 1642 C C . ASN A 1 209 ? -12.922 2.128 10.784 1.00 64.06 209 ASN A C 1
ATOM 1644 O O . ASN A 1 209 ? -13.523 2.626 11.742 1.00 64.06 209 ASN A O 1
ATOM 1648 N N . ASN A 1 210 ? -13.524 1.838 9.627 1.00 53.66 210 ASN A N 1
ATOM 1649 C CA . ASN A 1 210 ? -14.955 1.884 9.451 1.00 53.66 210 ASN A CA 1
ATOM 1650 C C . ASN A 1 210 ? -15.496 0.762 10.319 1.00 53.66 210 ASN A C 1
ATOM 1652 O O . ASN A 1 210 ? -15.378 -0.419 9.990 1.00 53.66 210 ASN A O 1
ATOM 1656 N N . ARG A 1 211 ? -16.052 1.135 11.470 1.00 50.81 211 ARG A N 1
ATOM 1657 C CA . ARG A 1 211 ? -16.913 0.227 12.207 1.00 50.81 211 ARG A CA 1
ATOM 1658 C C . ARG A 1 211 ? -18.024 -0.143 11.233 1.00 50.81 211 ARG A C 1
ATOM 1660 O O . ARG A 1 211 ? -18.740 0.738 10.767 1.00 50.81 211 ARG A O 1
ATOM 1667 N N . LEU A 1 212 ? -18.124 -1.425 10.885 1.00 44.44 212 LEU A N 1
ATOM 1668 C CA . LEU A 1 212 ? -19.327 -1.941 10.251 1.00 44.44 212 LEU A CA 1
ATOM 1669 C C . LEU A 1 212 ? -20.452 -1.677 11.241 1.00 44.44 212 LEU A C 1
ATOM 1671 O O . LEU A 1 212 ? -20.545 -2.285 12.308 1.00 44.44 212 LEU A O 1
ATOM 1675 N N . VAL A 1 213 ? -21.227 -0.662 10.911 1.00 47.38 213 VAL A N 1
ATOM 1676 C CA . VAL A 1 213 ? -22.382 -0.226 11.665 1.00 47.38 213 VAL A CA 1
ATOM 1677 C C . VAL A 1 213 ? -23.372 -1.367 11.573 1.00 47.38 213 VAL A C 1
ATOM 1679 O O . VAL A 1 213 ? -23.682 -1.829 10.476 1.00 47.38 213 VAL A O 1
ATOM 1682 N N . ALA A 1 214 ? -23.874 -1.842 12.705 1.00 51.16 214 ALA A N 1
ATOM 1683 C CA . ALA A 1 214 ? -25.108 -2.605 12.685 1.00 51.16 214 ALA A CA 1
ATOM 1684 C C . ALA A 1 214 ? -26.234 -1.620 12.319 1.00 51.16 214 ALA A C 1
ATOM 1686 O O . ALA A 1 214 ? -26.839 -1.013 13.198 1.00 51.16 214 ALA A O 1
ATOM 1687 N N . PHE A 1 215 ? -26.436 -1.377 11.021 1.00 61.94 215 PHE A N 1
ATOM 1688 C CA . PHE A 1 215 ? -27.629 -0.697 10.515 1.00 61.94 215 PHE A CA 1
ATOM 1689 C C . PHE A 1 215 ? -28.844 -1.611 10.725 1.00 61.94 215 PHE A C 1
ATOM 1691 O O . PHE A 1 215 ? -28.675 -2.806 10.955 1.00 61.94 215 PHE A O 1
ATOM 1698 N N . GLU A 1 216 ? -30.059 -1.063 10.689 1.00 67.31 216 GLU A N 1
ATOM 1699 C CA . GLU A 1 216 ? -31.309 -1.775 11.030 1.00 67.31 216 GLU A CA 1
ATOM 1700 C C . GLU A 1 216 ? -31.408 -3.185 10.418 1.00 67.31 216 GLU A C 1
ATOM 1702 O O . GLU A 1 216 ? -31.733 -4.141 11.115 1.00 67.31 216 GLU A O 1
ATOM 1707 N N . GLU A 1 217 ? -31.021 -3.348 9.153 1.00 72.25 217 GLU A N 1
ATOM 1708 C CA . GLU A 1 217 ? -31.069 -4.638 8.446 1.00 72.25 217 GLU A CA 1
ATOM 1709 C C . GLU A 1 217 ? -30.081 -5.689 8.997 1.00 72.25 217 GLU A C 1
ATOM 1711 O O . GLU A 1 217 ? -30.278 -6.881 8.798 1.00 72.25 217 GLU A O 1
ATOM 1716 N N . MET A 1 218 ? -29.029 -5.289 9.721 1.00 73.81 218 MET A N 1
ATOM 1717 C CA . MET A 1 218 ? -28.083 -6.209 10.374 1.00 73.81 218 MET A CA 1
ATOM 1718 C C . MET A 1 218 ? -28.586 -6.744 11.718 1.00 73.81 218 MET A C 1
ATOM 1720 O O . MET A 1 218 ? -27.938 -7.615 12.302 1.00 73.81 218 MET A O 1
ATOM 1724 N N . LYS A 1 219 ? -29.714 -6.239 12.230 1.00 74.81 219 LYS A N 1
ATOM 1725 C CA . LYS A 1 219 ? -30.244 -6.569 13.562 1.00 74.81 219 LYS A CA 1
ATOM 1726 C C . LYS A 1 219 ? -30.508 -8.062 13.746 1.00 74.81 219 LYS A C 1
ATOM 1728 O O . LYS A 1 219 ? -30.144 -8.611 14.784 1.00 74.81 219 LYS A O 1
ATOM 1733 N N . ASP A 1 220 ? -31.047 -8.719 12.724 1.00 81.00 220 ASP A N 1
ATOM 1734 C CA . ASP A 1 220 ? -31.339 -10.159 12.749 1.00 81.00 220 ASP A CA 1
ATOM 1735 C C . ASP A 1 220 ? -30.091 -11.020 12.482 1.00 81.00 220 ASP A C 1
ATOM 1737 O O . ASP A 1 220 ? -30.085 -12.233 12.685 1.00 81.00 220 ASP A O 1
ATOM 1741 N N . HIS A 1 221 ? -28.995 -10.379 12.073 1.00 78.38 221 HIS A N 1
ATOM 1742 C CA . HIS A 1 221 ? -27.734 -11.012 11.703 1.00 78.38 221 HIS A CA 1
ATOM 1743 C C . HIS A 1 221 ? -26.643 -10.881 12.772 1.00 78.38 221 HIS A C 1
ATOM 1745 O O . HIS A 1 221 ? -25.514 -11.350 12.569 1.00 78.38 221 HIS A O 1
ATOM 1751 N N . VAL A 1 222 ? -26.958 -10.284 13.924 1.00 77.38 222 VAL A N 1
ATOM 1752 C CA . VAL A 1 222 ? -26.052 -10.146 15.066 1.00 77.38 222 VAL A CA 1
ATOM 1753 C C . VAL A 1 222 ? -26.592 -10.877 16.290 1.00 77.38 222 VAL A C 1
ATOM 1755 O O . VAL A 1 222 ? -27.776 -10.855 16.598 1.00 77.38 222 VAL A O 1
ATOM 1758 N N . THR A 1 223 ? -25.698 -11.514 17.039 1.00 80.56 223 THR A N 1
ATOM 1759 C CA . THR A 1 223 ? -26.021 -12.165 18.312 1.00 80.56 223 THR A CA 1
ATOM 1760 C C . THR A 1 223 ? -25.329 -11.449 19.455 1.00 80.56 223 THR A C 1
ATOM 1762 O O . THR A 1 223 ? -24.170 -11.039 19.361 1.00 80.56 223 THR A O 1
ATOM 1765 N N . LYS A 1 224 ? -26.041 -11.290 20.569 1.00 78.88 224 LYS A N 1
ATOM 1766 C CA . LYS A 1 224 ? -25.476 -10.703 21.781 1.00 78.88 224 LYS A CA 1
ATOM 1767 C C . LYS A 1 224 ? -24.718 -11.777 22.563 1.00 78.88 224 LYS A C 1
ATOM 1769 O O . LYS A 1 224 ? -25.303 -12.767 22.992 1.00 78.88 224 LYS A O 1
ATOM 17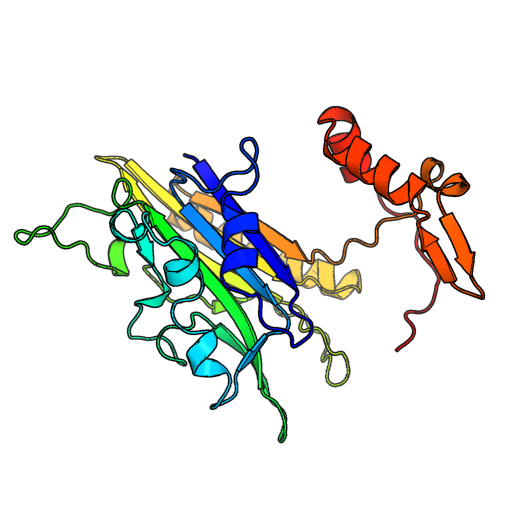74 N N . LYS A 1 225 ? -23.420 -11.566 22.784 1.00 70.50 225 LYS A N 1
ATOM 1775 C CA . LYS A 1 225 ? -22.565 -12.399 23.639 1.00 70.50 225 LYS A CA 1
ATOM 1776 C C . LYS A 1 225 ? -22.002 -11.536 24.769 1.00 70.50 225 LYS A C 1
ATOM 1778 O O . LYS A 1 225 ? -21.018 -10.816 24.599 1.00 70.50 225 LYS A O 1
ATOM 1783 N N . GLY A 1 226 ? -22.659 -11.586 25.928 1.00 74.75 226 GLY A N 1
ATOM 1784 C CA . GLY A 1 226 ? -22.369 -10.692 27.053 1.00 74.75 226 GLY A CA 1
ATOM 1785 C C . GLY A 1 226 ? -22.722 -9.239 26.719 1.00 74.75 226 GLY A C 1
ATOM 1786 O O . GLY A 1 226 ? -23.825 -8.957 26.257 1.00 74.75 226 GLY A O 1
ATOM 1787 N N . ASN A 1 227 ? -21.770 -8.323 26.912 1.00 60.50 227 ASN A N 1
ATOM 1788 C CA . ASN A 1 227 ? -21.923 -6.902 26.565 1.00 60.50 227 ASN A CA 1
ATOM 1789 C C . ASN A 1 227 ? -21.518 -6.577 25.117 1.00 60.50 227 ASN A C 1
ATOM 1791 O O . ASN A 1 227 ? -21.430 -5.407 24.760 1.00 60.50 227 ASN A O 1
ATOM 1795 N N . LYS A 1 228 ? -21.236 -7.590 24.290 1.00 54.47 228 LYS A N 1
ATOM 1796 C CA . LYS A 1 228 ? -20.767 -7.417 22.911 1.00 54.47 228 LYS A CA 1
ATOM 1797 C C . LYS A 1 228 ? -21.779 -7.996 21.925 1.00 54.47 228 LYS A C 1
ATOM 1799 O O . LYS A 1 228 ? -22.407 -9.016 22.210 1.00 54.47 228 LYS A O 1
ATOM 1804 N N . TYR A 1 229 ? -21.901 -7.372 20.758 1.00 66.12 229 TYR A N 1
ATOM 1805 C CA . TYR A 1 229 ? -22.605 -7.943 19.610 1.00 66.12 229 TYR A CA 1
ATOM 1806 C C . TYR A 1 229 ? -21.590 -8.619 18.689 1.00 66.12 229 TYR A C 1
ATOM 1808 O O . TYR A 1 229 ? -20.510 -8.080 18.448 1.00 66.12 229 TYR A O 1
ATOM 1816 N N . LYS A 1 230 ? -21.917 -9.816 18.207 1.00 69.12 230 LYS A N 1
ATOM 1817 C CA . LYS A 1 230 ? -21.104 -10.578 17.261 1.00 69.12 230 LYS A CA 1
ATOM 1818 C C . LYS A 1 230 ? -21.928 -10.851 16.009 1.00 69.12 230 LYS A C 1
ATOM 1820 O O . LYS A 1 230 ? -23.059 -11.321 16.112 1.00 69.12 230 LYS A O 1
ATOM 1825 N N . ILE A 1 231 ? -21.351 -10.584 14.842 1.00 73.06 231 ILE A N 1
ATOM 1826 C CA . ILE A 1 231 ? -21.934 -10.977 13.556 1.00 73.06 231 ILE A CA 1
ATOM 1827 C C . ILE A 1 231 ? -22.034 -12.509 13.504 1.00 73.06 231 ILE A C 1
ATOM 1829 O O . ILE A 1 231 ? -21.099 -13.215 13.891 1.00 73.06 231 ILE A O 1
ATOM 1833 N N . THR A 1 232 ? -23.197 -13.007 13.092 1.00 79.31 232 THR A N 1
ATOM 1834 C CA . THR A 1 232 ? -23.435 -14.433 12.820 1.00 79.31 232 THR A CA 1
ATOM 1835 C C . THR A 1 232 ? -22.827 -14.831 11.479 1.00 79.31 232 THR A C 1
ATOM 1837 O O . THR A 1 232 ? -22.583 -13.968 10.640 1.00 79.31 232 THR A O 1
ATOM 1840 N N . ASP A 1 233 ? -22.650 -16.127 11.228 1.00 77.38 233 ASP A N 1
ATOM 1841 C CA . ASP A 1 233 ? -22.155 -16.597 9.926 1.00 77.38 233 ASP A CA 1
ATOM 1842 C C . ASP A 1 233 ? -23.085 -16.150 8.781 1.00 77.38 233 ASP A C 1
ATOM 1844 O O . ASP A 1 233 ? -22.616 -15.603 7.786 1.00 77.38 233 ASP A O 1
ATOM 1848 N N . SER A 1 234 ? -24.409 -16.204 8.991 1.00 79.00 234 SER A N 1
ATOM 1849 C CA . SER A 1 234 ? -25.399 -15.647 8.050 1.00 79.00 234 SER A CA 1
ATOM 1850 C C . SER A 1 234 ? -25.247 -14.138 7.821 1.00 79.00 234 SER A C 1
ATOM 1852 O O . SER A 1 234 ? -25.498 -13.638 6.729 1.00 79.00 234 SER A O 1
ATOM 1854 N N . GLY A 1 235 ? -24.802 -13.397 8.838 1.00 75.44 235 GLY A N 1
ATOM 1855 C CA . GLY A 1 235 ? -24.526 -11.970 8.728 1.00 75.44 235 GLY A CA 1
ATOM 1856 C C . GLY A 1 235 ? -23.258 -11.669 7.944 1.00 75.44 235 GLY A C 1
ATOM 1857 O O . GLY A 1 235 ? -23.217 -10.699 7.192 1.00 75.44 235 GLY A O 1
ATOM 1858 N N . ALA A 1 236 ? -22.232 -12.511 8.081 1.00 70.31 236 ALA A N 1
ATOM 1859 C CA . ALA A 1 236 ? -21.038 -12.423 7.252 1.00 70.31 236 ALA A CA 1
ATOM 1860 C C . ALA A 1 236 ? -21.378 -12.710 5.781 1.00 70.31 236 ALA A C 1
ATOM 1862 O O . ALA A 1 236 ? -20.973 -11.951 4.903 1.00 70.31 236 ALA A O 1
ATOM 1863 N N . GLU A 1 237 ? -22.183 -13.741 5.512 1.00 74.56 237 GLU A N 1
ATOM 1864 C CA . GLU A 1 237 ? -22.673 -14.065 4.167 1.00 74.56 237 GLU A CA 1
ATOM 1865 C C . GLU A 1 237 ? -23.529 -12.941 3.569 1.00 74.56 237 GLU A C 1
ATOM 1867 O O . GLU A 1 237 ? -23.320 -12.557 2.415 1.00 74.56 237 GLU A O 1
ATOM 1872 N N . TYR A 1 238 ? -24.432 -12.355 4.361 1.00 77.00 238 TYR A N 1
ATOM 1873 C CA . TYR A 1 238 ? -25.231 -11.200 3.955 1.00 77.00 238 TYR A CA 1
ATOM 1874 C C . TYR A 1 238 ? -24.346 -10.013 3.559 1.00 77.00 238 TYR A C 1
ATOM 1876 O O . TYR A 1 238 ? -24.490 -9.479 2.459 1.00 77.00 238 TYR A O 1
ATOM 1884 N N . LEU A 1 239 ? -23.366 -9.647 4.391 1.00 70.12 239 LEU A N 1
ATOM 1885 C CA . LEU A 1 239 ? -22.430 -8.562 4.083 1.00 70.12 239 LEU A CA 1
ATOM 1886 C C . LEU A 1 239 ? -21.618 -8.846 2.817 1.00 70.12 239 LEU A C 1
ATOM 1888 O O . LEU A 1 239 ? -21.493 -7.970 1.962 1.00 70.12 239 LEU A O 1
ATOM 1892 N N . VAL A 1 240 ? -21.109 -10.071 2.657 1.00 72.62 240 VAL A N 1
ATOM 1893 C CA . VAL A 1 240 ? -20.402 -10.488 1.437 1.00 72.62 240 VAL A CA 1
ATOM 1894 C C . VAL A 1 240 ? -21.313 -10.350 0.214 1.00 72.62 240 VAL A C 1
ATOM 1896 O O . VAL A 1 240 ? -20.861 -9.860 -0.821 1.00 72.62 240 VAL A O 1
ATOM 1899 N N . SER A 1 241 ? -22.595 -10.713 0.327 1.00 77.25 241 SER A N 1
ATOM 1900 C CA . SER A 1 241 ? -23.567 -10.540 -0.759 1.00 77.25 241 SER A CA 1
ATOM 1901 C C . SER A 1 241 ? -23.781 -9.062 -1.114 1.00 77.25 241 SER A C 1
ATOM 1903 O O . SER A 1 241 ? -23.773 -8.711 -2.293 1.00 77.25 241 SER A O 1
ATOM 1905 N N . CYS A 1 242 ? -23.856 -8.177 -0.114 1.00 70.81 242 CYS A N 1
ATOM 1906 C CA . CYS A 1 242 ? -23.983 -6.735 -0.315 1.00 70.81 242 CYS A CA 1
ATOM 1907 C C . CYS A 1 242 ? -22.737 -6.123 -0.967 1.00 70.81 242 CYS A C 1
ATOM 1909 O O . CYS A 1 242 ? -22.871 -5.223 -1.784 1.00 70.81 242 CYS A O 1
ATOM 1911 N N . PHE A 1 243 ? -21.530 -6.611 -0.657 1.00 64.44 243 PHE A N 1
ATOM 1912 C CA . PHE A 1 243 ? -20.295 -6.134 -1.294 1.00 64.44 243 PHE A CA 1
ATOM 1913 C C . PHE A 1 243 ? -20.112 -6.625 -2.735 1.00 64.44 243 PHE A C 1
ATOM 1915 O O . PHE A 1 243 ? -19.455 -5.943 -3.528 1.00 64.44 243 PHE A O 1
ATOM 1922 N N . ARG A 1 244 ? -20.664 -7.796 -3.074 1.00 64.06 244 ARG A N 1
ATOM 1923 C CA . ARG A 1 244 ? -20.634 -8.351 -4.437 1.00 64.06 244 ARG A CA 1
ATOM 1924 C C . ARG A 1 244 ? -21.587 -7.618 -5.381 1.00 64.06 244 ARG A C 1
ATOM 1926 O O . ARG A 1 244 ? -21.274 -7.479 -6.559 1.00 64.06 244 ARG A O 1
ATOM 1933 N N . ASP A 1 245 ? -22.706 -7.121 -4.864 1.00 68.62 245 ASP A N 1
ATOM 1934 C CA . ASP A 1 245 ? -23.691 -6.347 -5.619 1.00 68.62 245 ASP A CA 1
ATOM 1935 C C . ASP A 1 245 ? -23.288 -4.853 -5.692 1.00 68.62 245 ASP A C 1
ATOM 1937 O O . ASP A 1 245 ? -23.168 -4.193 -4.657 1.00 68.62 245 ASP A O 1
ATOM 1941 N N . PRO A 1 246 ? -23.066 -4.273 -6.890 1.00 64.19 246 PRO A N 1
ATOM 1942 C CA . PRO A 1 246 ? -22.638 -2.882 -7.030 1.00 64.19 246 PRO A CA 1
ATOM 1943 C C . PRO A 1 246 ? -23.594 -1.830 -6.453 1.00 64.19 246 PRO A C 1
ATOM 1945 O O . PRO A 1 246 ? -23.110 -0.797 -5.981 1.00 64.19 246 PRO A O 1
ATOM 1948 N N . GLU A 1 247 ? -24.908 -2.059 -6.504 1.00 70.19 247 GLU A N 1
ATOM 1949 C CA . GLU A 1 247 ? -25.919 -1.118 -6.010 1.00 70.19 247 GLU A CA 1
ATOM 1950 C C . GLU A 1 247 ? -26.011 -1.189 -4.490 1.00 70.19 247 GLU A C 1
ATOM 1952 O O . GLU A 1 247 ? -25.871 -0.164 -3.820 1.00 70.19 247 GLU A O 1
ATOM 1957 N N . ARG A 1 248 ? -26.107 -2.404 -3.939 1.00 67.69 248 ARG A N 1
ATOM 1958 C CA . ARG A 1 248 ? -26.120 -2.612 -2.482 1.00 67.69 248 ARG A CA 1
ATOM 1959 C C . ARG A 1 248 ? -24.821 -2.165 -1.834 1.00 67.69 248 ARG A C 1
ATOM 1961 O O . ARG A 1 248 ? -24.845 -1.571 -0.764 1.00 67.69 248 ARG A O 1
ATOM 1968 N N . ARG A 1 249 ? -23.680 -2.383 -2.491 1.00 70.06 249 ARG A N 1
ATOM 1969 C CA . ARG A 1 249 ? -22.383 -1.869 -2.041 1.00 70.06 249 ARG A CA 1
ATOM 1970 C C . ARG A 1 249 ? -22.390 -0.346 -1.969 1.00 70.06 249 ARG A C 1
ATOM 1972 O O . ARG A 1 249 ? -21.874 0.206 -1.005 1.00 70.06 249 ARG A O 1
ATOM 1979 N N . ARG A 1 250 ? -22.951 0.342 -2.971 1.00 59.88 250 ARG A N 1
ATOM 1980 C CA . ARG A 1 250 ? -23.058 1.809 -2.960 1.00 59.88 250 ARG A CA 1
ATOM 1981 C C . ARG A 1 250 ? -23.958 2.280 -1.820 1.00 59.88 250 ARG A C 1
ATOM 1983 O O . ARG A 1 250 ? -23.569 3.201 -1.115 1.00 59.88 250 ARG A O 1
ATOM 1990 N N . GLU A 1 251 ? -25.102 1.635 -1.626 1.00 66.50 251 GLU A N 1
ATOM 1991 C CA . GLU A 1 251 ? -26.029 1.942 -0.535 1.00 66.50 251 GLU A CA 1
ATOM 1992 C C . GLU A 1 251 ? -25.368 1.733 0.837 1.00 66.50 251 GLU A C 1
ATOM 1994 O O . GLU A 1 251 ? -25.386 2.625 1.677 1.00 66.50 251 GLU A O 1
ATOM 1999 N N . LEU A 1 252 ? -24.692 0.597 1.037 1.00 65.88 252 LEU A N 1
ATOM 2000 C CA . LEU A 1 252 ? -23.959 0.267 2.262 1.00 65.88 252 LEU A CA 1
ATOM 2001 C C . LEU A 1 252 ? -22.884 1.315 2.592 1.00 65.88 252 LEU A C 1
ATOM 2003 O O . LEU A 1 252 ? -22.713 1.680 3.750 1.00 65.88 252 LEU A O 1
ATOM 2007 N N . LEU A 1 253 ? -22.175 1.814 1.575 1.00 59.31 253 LEU A N 1
ATOM 2008 C CA . LEU A 1 253 ? -21.147 2.851 1.715 1.00 59.31 253 LEU A CA 1
ATOM 2009 C C . LEU A 1 253 ? -21.721 4.262 1.941 1.00 59.31 253 LEU A C 1
ATOM 2011 O O . LEU A 1 253 ? -20.966 5.162 2.297 1.00 59.31 253 LEU A O 1
ATOM 2015 N N . GLN A 1 254 ? -23.024 4.461 1.724 1.00 59.75 254 GLN A N 1
ATOM 2016 C CA . GLN A 1 254 ? -23.745 5.713 1.982 1.00 59.75 254 GLN A CA 1
ATOM 2017 C C . GLN A 1 254 ? -24.473 5.720 3.333 1.00 59.75 254 GLN A C 1
ATOM 2019 O O . GLN A 1 254 ? -24.941 6.775 3.760 1.00 59.75 254 GLN A O 1
ATOM 2024 N N . LYS A 1 255 ? -24.588 4.569 4.009 1.00 60.56 255 LYS A N 1
ATOM 2025 C CA . LYS A 1 255 ? -25.183 4.478 5.347 1.00 60.56 255 LYS A CA 1
ATOM 2026 C C . LYS A 1 255 ? -24.216 5.094 6.366 1.00 60.56 255 LYS A C 1
ATOM 2028 O O . LYS A 1 255 ? -23.306 4.429 6.856 1.00 60.56 255 LYS A O 1
ATOM 2033 N N . ASP A 1 256 ? -24.420 6.377 6.670 1.00 45.53 256 ASP A N 1
ATOM 2034 C CA . ASP A 1 256 ? -23.757 7.062 7.781 1.00 45.53 256 ASP A CA 1
ATOM 2035 C C . ASP A 1 256 ? -24.133 6.380 9.103 1.00 45.53 256 ASP A C 1
ATOM 2037 O O . ASP A 1 256 ? -25.295 6.093 9.399 1.00 45.53 256 ASP A O 1
ATOM 2041 N N . SER A 1 257 ? -23.114 6.061 9.886 1.00 41.62 257 SER A N 1
ATOM 2042 C CA . SER A 1 257 ? -23.223 5.242 11.088 1.00 41.62 257 SER A CA 1
ATOM 2043 C C . SER A 1 257 ? -24.136 5.839 12.155 1.00 41.62 257 SER A C 1
ATOM 2045 O O . SER A 1 257 ? -23.890 6.944 12.630 1.00 41.62 257 SER A O 1
ATOM 2047 N N . LEU A 1 258 ? -25.081 5.049 12.675 1.00 35.56 258 LEU A N 1
ATOM 2048 C CA . LEU A 1 258 ? -25.530 5.215 14.057 1.00 35.56 258 LEU A CA 1
ATOM 2049 C C . LEU A 1 258 ? -24.348 4.929 14.997 1.00 35.56 258 LEU A C 1
ATOM 2051 O O . LEU A 1 258 ? -23.651 3.920 14.868 1.00 35.56 258 LEU A O 1
ATOM 2055 N N . ILE A 1 259 ? -24.121 5.853 15.928 1.00 35.53 259 ILE A N 1
ATOM 2056 C CA . ILE A 1 259 ? -23.063 5.826 16.939 1.00 35.53 259 ILE A CA 1
ATOM 2057 C C . ILE A 1 259 ? -23.145 4.512 17.730 1.00 35.53 259 ILE A C 1
ATOM 2059 O O . ILE A 1 259 ? -24.106 4.260 18.453 1.00 35.53 259 ILE A O 1
ATOM 2063 N N . TYR A 1 260 ? -22.113 3.671 17.628 1.00 36.44 260 TYR A N 1
ATOM 2064 C CA . TYR A 1 260 ? -21.910 2.583 18.581 1.00 36.44 260 TYR A CA 1
ATOM 2065 C C . TYR A 1 260 ? -21.368 3.173 19.892 1.00 36.44 260 TYR A C 1
ATOM 2067 O O . TYR A 1 260 ? -20.174 3.452 20.000 1.00 36.44 260 TYR A O 1
ATOM 2075 N N . GLU A 1 261 ? -22.239 3.336 20.891 1.00 34.16 261 GLU A N 1
ATOM 2076 C CA . GLU A 1 261 ? -21.891 3.706 22.277 1.00 34.16 261 GLU A CA 1
ATOM 2077 C C . GLU A 1 261 ? -21.376 2.514 23.113 1.00 34.16 261 GLU A C 1
ATOM 2079 O O . GLU A 1 261 ? -21.506 2.473 24.337 1.00 34.16 261 GLU A O 1
ATOM 2084 N N . GLY A 1 262 ? -20.784 1.497 22.488 1.00 34.00 262 GLY A N 1
ATOM 2085 C CA . GLY A 1 262 ? -20.025 0.506 23.243 1.00 34.00 262 GLY A CA 1
ATOM 2086 C C . GLY A 1 262 ? -18.604 1.012 23.449 1.00 34.00 262 GLY A C 1
ATOM 2087 O O . GLY A 1 262 ? -17.909 1.317 22.481 1.00 34.00 262 GLY A O 1
ATOM 2088 N N . ARG A 1 263 ? -18.162 1.099 24.709 1.00 28.61 263 ARG A N 1
ATOM 2089 C CA . ARG A 1 263 ? -16.757 1.382 25.035 1.00 28.61 263 ARG A CA 1
ATOM 2090 C C . ARG A 1 263 ? -15.856 0.397 24.287 1.00 28.61 263 ARG A C 1
ATOM 2092 O O . ARG A 1 263 ? -16.065 -0.815 24.396 1.00 28.61 263 ARG A O 1
ATOM 2099 N N . ASP A 1 264 ? -14.854 0.918 23.579 1.00 29.16 264 ASP A N 1
ATOM 2100 C CA . ASP A 1 264 ? -13.697 0.120 23.180 1.00 29.16 264 ASP A CA 1
ATOM 2101 C C . ASP A 1 264 ? -13.105 -0.471 24.466 1.00 29.16 264 ASP A C 1
ATOM 2103 O O . ASP A 1 264 ? -12.792 0.252 25.415 1.00 29.16 264 ASP A O 1
ATOM 2107 N N . LEU A 1 265 ? -13.059 -1.798 24.545 1.00 29.59 265 LEU A N 1
ATOM 2108 C CA . LEU A 1 265 ? -12.374 -2.495 25.626 1.00 29.59 265 LEU A CA 1
ATOM 2109 C C . LEU A 1 265 ? -10.965 -2.818 25.133 1.00 29.59 265 LEU A C 1
ATOM 2111 O O . LEU A 1 265 ? -10.836 -3.363 24.036 1.00 29.59 265 LEU A O 1
ATOM 2115 N N . ALA A 1 266 ? -9.995 -2.425 25.964 1.00 31.42 266 ALA A N 1
ATOM 2116 C CA . ALA A 1 266 ? -8.547 -2.577 25.830 1.00 31.42 266 ALA A CA 1
ATOM 2117 C C . ALA A 1 266 ? -8.081 -3.942 25.306 1.00 31.42 266 ALA A C 1
ATOM 2119 O O . ALA A 1 266 ? -8.745 -4.960 25.622 1.00 31.42 266 ALA A O 1
#

Solvent-accessible surface area (backbone atoms only — not comparable to full-atom values): 15201 Å² total; per-residue (Å²): 138,46,76,33,84,45,69,47,79,35,82,73,52,80,83,51,58,69,56,49,30,44,65,38,57,67,37,88,93,68,38,43,72,91,29,46,30,41,37,41,30,37,35,54,36,67,67,47,88,81,51,41,67,76,50,38,41,48,63,56,66,36,48,54,96,50,42,87,51,42,48,51,59,40,69,46,85,82,40,88,44,75,27,34,48,54,44,86,73,47,74,57,100,89,48,47,37,27,36,33,55,44,39,34,37,23,52,80,30,39,55,83,54,47,100,84,70,47,63,65,66,52,61,34,38,74,50,80,67,44,82,41,45,60,43,84,69,81,57,85,82,53,91,70,76,36,30,29,41,37,33,49,34,36,36,25,48,88,95,46,64,39,40,36,39,39,32,40,34,26,46,44,80,50,67,72,42,29,50,55,23,49,57,44,42,51,59,50,51,53,56,51,48,73,72,40,82,82,35,57,46,77,48,77,49,62,48,63,58,72,72,83,54,79,48,80,88,41,58,88,26,44,44,78,59,85,100,39,79,40,74,34,72,71,30,52,52,49,52,53,50,32,63,72,36,74,65,50,32,52,52,60,75,65,59,78,68,72,83,76,88,67,79,87,75,133

Foldseek 3Di:
DFEAEAEDEALAHDDDLVNLLCVQDVDPVRHVPPGQKYKYKYFFYFDDPVCLVVQACSVLSSCPPCNVQKDKLLCDPPQPRRRWLWDFQDDDPVTTTIIGMIMIGGPLFFDDADPVRHGDSCSFFVDRKDWFLFFPDPPVPDSGGFTWIWTWTWTHHPPDIAIEIEIAGDHDPDPVRRVSSVVRVVVVVVVVCVVCVPRYDYDYDYPPVPDQACDPVCPVQWDDDDPDIDGHPVNVVVVVVLCVDPVSVVVSVVPDHDDDPDDDDD

Secondary structure (DSSP, 8-state):
--EEEEEEE-TT----HHHHHHHHHS-STT--TT-SEEEEEEEEEE--TTTHHHHTTHHHHHHGGGGGGEEEGGG-TT-SBTTB-EEEEEE-SS-EEEEEEEEEEEGGGS----TTS---HHHH-SS--EEES--SS--SS-SS--EEEEEEEEEEETTEEEEEEEEEEE--SSHHHHHHHHHHHHHHHHHHHHHTTT-EEEEEEEE--------GGGGGGEEEETTEEEE-HHHHHHHHHHHHSHHHHHHHHH-PPP---PPPP-

Nearest PDB structures (foldseek):
  4fva-assembly1_A  TM=4.958E-01  e=1.171E-04  Caenorhabditis elegans
  4fva-assembly4_D  TM=4.766E-01  e=8.684E-05  Caenorhabditis elegans
  4f1i-assembly1_A-2  TM=4.251E-01  e=4.238E-05  Caenorhabditis elegans
  7p2b-assembly1_A  TM=5.308E-01  e=1.723E-01  Homo sapiens
  3ffn-assembly2_B  TM=5.796E-01  e=3.326E-01  Homo sapiens

Radius of gyration: 19.96 Å; Cα contacts (8 Å, |Δi|>4): 439; chains: 1; bounding box: 53×41×52 Å

Mean predicted aligned error: 11.17 Å